Protein AF-A0A0Q4R8E4-F1 (afdb_monomer_lite)

Radius of gyration: 22.65 Å; chains: 1; bounding box: 50×61×65 Å

Secondary structure (DSSP, 8-state):
-----HHHHHHTT-HHHHHHHHT-S-SHHHHHHHHHHHTS--PPPPPP------------------S----TTGGGSSS-SS-PPPS---------SSS------HHHHGGGSPPPSSHHHHHHHHHHHHHHHTTTTTHHHHHHHHT--HHHHHHHHIIIII--EEE--TTPPPEEEPPPPPHHHHHHHHHHTTSPPPHHHHHHHHHHHHHHHHHHHHHHTT--SS-GGGEETTTTEEPP-TTT-HHHHHHHHSPPP-SPTT--HHHHHHHHTTS-TT--

Sequence (280 aa):
MAIVNLGILLKYGMYGAANKLANGRNIAALDEAWDVYKSKPKIPPKSKTKPINKEASKGGPGVNRPIDEFDDTAIYQGAGKSRPEPPHATGGKVEGTGKGKYLTDPAEMRPYIIPPRDGFDAFLERKYIEIRKIGLEDISIVAKNTGLTEQEISDMKKHLFLDTHQLSIDGVPYKELYFRADQDIAYAWQLAQKKELTVEERDWFRQLANHELKEKELMDKGMPLMDLSTWNPKTERFDPDPGKNAHDKANVTDPNPGEFPKYNANKDYWDHSDTDSNNY

pLDDT: mean 76.29, std 26.64, range [24.38, 98.81]

Foldseek 3Di:
DDDDDLVVCVVVVNVVVSVCVVVDDDPPVVVVVVVVVVPDDDDDDDDDDDDDDDDDDDDDDDDDDDPDDPPPPVVPPPPPDDDDDDDDDDDDDPPDPDPDPFDLDPVVQVVQADQFPFQLLLVLVVLLSVLSNCPLVLLVQLCQQLVNDSVLSNLLSCQQRGAWFQDDALLHGTDGHHDRGDPQVSVLSVVSSPHRDDPQSSVLVVLQSQLSVQLVVVVVVPAAQADSVQQDNVVSDRHQDLVRHSNSVSCVPRNRDDHRPPDDSVVSCVVTRNPGSVND

Structure (mmCIF, N/CA/C/O backbone):
data_AF-A0A0Q4R8E4-F1
#
_entry.id   AF-A0A0Q4R8E4-F1
#
loop_
_atom_site.group_PDB
_atom_site.id
_atom_site.type_symbol
_atom_site.label_atom_id
_atom_site.label_alt_id
_atom_site.label_comp_id
_atom_site.label_asym_id
_atom_site.label_entity_id
_atom_site.label_seq_id
_atom_site.pdbx_PDB_ins_code
_atom_site.Cartn_x
_atom_site.Cartn_y
_atom_site.Cartn_z
_atom_site.occupancy
_atom_site.B_iso_or_equiv
_atom_site.auth_seq_id
_atom_site.auth_comp_id
_atom_site.auth_asym_id
_atom_site.auth_atom_id
_atom_site.pdbx_PDB_model_num
ATOM 1 N N . MET A 1 1 ? 29.018 27.692 3.851 1.00 34.94 1 MET A N 1
ATOM 2 C CA . MET A 1 1 ? 28.294 26.602 3.168 1.00 34.94 1 MET A CA 1
ATOM 3 C C . MET A 1 1 ? 29.141 25.346 3.225 1.00 34.94 1 MET A C 1
ATOM 5 O O . MET A 1 1 ? 30.204 25.322 2.617 1.00 34.94 1 MET A O 1
ATOM 9 N N . ALA A 1 2 ? 28.719 24.346 3.998 1.00 40.75 2 ALA A N 1
ATOM 10 C CA . ALA A 1 2 ? 29.331 23.023 3.963 1.00 40.75 2 ALA A CA 1
ATOM 11 C C . ALA A 1 2 ? 28.619 22.199 2.881 1.00 40.75 2 ALA A C 1
ATOM 13 O O . ALA A 1 2 ? 27.409 22.017 2.943 1.00 40.75 2 ALA A O 1
ATOM 14 N N . ILE A 1 3 ? 29.353 21.731 1.871 1.00 43.53 3 ILE A N 1
ATOM 15 C CA . ILE A 1 3 ? 28.810 20.808 0.867 1.00 43.53 3 ILE A CA 1
ATOM 16 C C . ILE A 1 3 ? 28.871 19.408 1.485 1.00 43.53 3 ILE A C 1
ATOM 18 O O . ILE A 1 3 ? 29.949 18.823 1.596 1.00 43.53 3 ILE A O 1
ATOM 22 N N . VAL A 1 4 ? 27.733 18.890 1.948 1.00 52.72 4 VAL A N 1
ATOM 23 C CA . VAL A 1 4 ? 27.637 17.530 2.497 1.00 52.72 4 VAL A CA 1
ATOM 24 C C . VAL A 1 4 ? 27.433 16.549 1.342 1.00 52.72 4 VAL A C 1
ATOM 26 O O . VAL A 1 4 ? 26.469 16.649 0.588 1.00 52.72 4 VAL A O 1
ATOM 29 N N . ASN A 1 5 ? 28.370 15.613 1.183 1.00 51.22 5 ASN A N 1
ATOM 30 C CA . ASN A 1 5 ? 28.341 14.596 0.132 1.00 51.22 5 ASN A CA 1
ATOM 31 C C . ASN A 1 5 ? 27.424 13.428 0.541 1.00 51.22 5 ASN A C 1
ATOM 33 O O . ASN A 1 5 ? 27.554 12.901 1.648 1.00 51.22 5 ASN A O 1
ATOM 37 N N . LEU A 1 6 ? 26.547 12.993 -0.370 1.00 52.12 6 LEU A N 1
ATOM 38 C CA . LEU A 1 6 ? 25.630 11.857 -0.215 1.00 52.12 6 LEU A CA 1
ATOM 39 C C . LEU A 1 6 ? 26.336 10.598 0.324 1.00 52.12 6 LEU A C 1
ATOM 41 O O . LEU A 1 6 ? 25.816 9.922 1.209 1.00 52.12 6 LEU A O 1
ATOM 45 N N . GLY A 1 7 ? 27.568 10.335 -0.127 1.00 43.75 7 GLY A N 1
ATOM 46 C CA . GLY A 1 7 ? 28.356 9.185 0.327 1.00 43.75 7 GLY A CA 1
ATOM 47 C C . GLY A 1 7 ? 28.745 9.232 1.810 1.00 43.75 7 GLY A C 1
ATOM 48 O O . GLY A 1 7 ? 28.910 8.188 2.437 1.00 43.75 7 GLY A O 1
ATOM 49 N N . ILE A 1 8 ? 28.855 10.424 2.404 1.00 52.19 8 ILE A N 1
ATOM 50 C CA . ILE A 1 8 ? 29.134 10.578 3.839 1.00 52.19 8 ILE A CA 1
ATOM 51 C C . ILE A 1 8 ? 27.872 10.260 4.648 1.00 52.19 8 ILE A C 1
ATOM 53 O O . ILE A 1 8 ? 27.962 9.556 5.647 1.00 52.19 8 ILE A O 1
ATOM 57 N N . LEU A 1 9 ? 26.696 10.703 4.197 1.00 53.62 9 LEU A N 1
ATOM 58 C CA . LEU A 1 9 ? 25.425 10.439 4.883 1.00 53.62 9 LEU A CA 1
ATOM 59 C C . LEU A 1 9 ? 25.091 8.943 4.915 1.00 53.62 9 LEU A C 1
ATOM 61 O O . LEU A 1 9 ? 24.714 8.421 5.962 1.00 53.62 9 LEU A O 1
ATOM 65 N N . LEU A 1 10 ? 25.316 8.243 3.802 1.00 53.12 10 LEU A N 1
ATOM 66 C CA . LEU A 1 10 ? 25.122 6.793 3.713 1.00 53.12 10 LEU A CA 1
ATOM 67 C C . LEU A 1 10 ? 26.094 6.033 4.629 1.00 53.12 10 LEU A C 1
ATOM 69 O O . LEU A 1 10 ? 25.686 5.136 5.359 1.00 53.12 10 LEU A O 1
ATOM 73 N N . LYS A 1 11 ? 27.367 6.450 4.678 1.00 44.88 11 LYS A N 1
ATOM 74 C CA . LYS A 1 11 ? 28.393 5.820 5.528 1.00 44.88 11 LYS A CA 1
ATOM 75 C C . LYS A 1 11 ? 28.089 5.904 7.031 1.00 44.88 11 LYS A C 1
ATOM 77 O O . LYS A 1 11 ? 28.5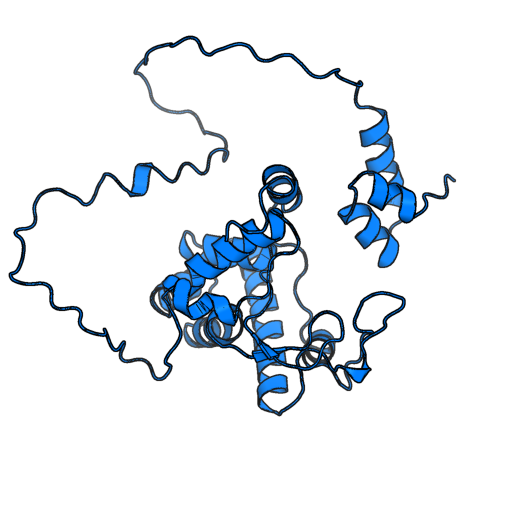90 5.081 7.792 1.00 44.88 11 LYS A O 1
ATOM 82 N N . TYR A 1 12 ? 27.297 6.886 7.457 1.00 49.03 12 TYR A N 1
ATOM 83 C CA . TYR A 1 12 ? 26.912 7.085 8.857 1.00 49.03 12 TYR A CA 1
ATOM 84 C C . TYR A 1 12 ? 25.442 6.728 9.139 1.00 49.03 12 TYR A C 1
ATOM 86 O O . TYR A 1 12 ? 24.906 7.138 10.165 1.00 49.03 12 TYR A O 1
ATOM 94 N N . GLY A 1 13 ? 24.789 5.967 8.249 1.00 45.59 13 GLY A N 1
ATOM 95 C CA . GLY A 1 13 ? 23.434 5.446 8.468 1.00 45.59 13 GLY A CA 1
ATOM 96 C C . GLY A 1 13 ? 22.322 6.496 8.385 1.00 45.59 13 GLY A C 1
ATOM 97 O O . GLY A 1 13 ? 21.212 6.264 8.854 1.00 45.59 13 GLY A O 1
ATOM 98 N N . MET A 1 14 ? 22.591 7.665 7.796 1.00 51.34 14 MET A N 1
ATOM 99 C CA . MET A 1 14 ? 21.635 8.771 7.676 1.00 51.34 14 MET A CA 1
ATOM 100 C C . MET A 1 14 ? 20.840 8.694 6.362 1.00 51.34 14 MET A C 1
ATOM 102 O O . MET A 1 14 ? 20.811 9.645 5.576 1.00 51.34 14 MET A O 1
ATOM 106 N N . TYR A 1 15 ? 20.182 7.557 6.119 1.00 61.06 15 TYR A N 1
ATOM 107 C CA . TYR A 1 15 ? 19.469 7.270 4.866 1.00 61.06 15 TYR A CA 1
ATOM 108 C C . TYR A 1 15 ? 18.292 8.220 4.606 1.00 61.06 15 TYR A C 1
ATOM 110 O O . TYR A 1 15 ? 18.102 8.655 3.473 1.00 61.06 15 TYR A O 1
ATOM 118 N N . GLY A 1 16 ? 17.573 8.653 5.648 1.00 51.09 16 GLY A N 1
ATOM 119 C CA . GLY A 1 16 ? 16.509 9.658 5.518 1.00 51.09 16 GLY A CA 1
ATOM 120 C C . GLY A 1 16 ? 17.020 11.029 5.049 1.00 51.09 16 GLY A C 1
ATOM 121 O O . GLY A 1 16 ? 16.384 11.685 4.225 1.00 51.09 16 GLY A O 1
ATOM 122 N N . ALA A 1 17 ? 18.209 11.446 5.502 1.00 50.84 17 ALA A N 1
ATOM 123 C CA . ALA A 1 17 ? 18.853 12.673 5.028 1.00 50.84 17 ALA A CA 1
ATOM 124 C C . ALA A 1 17 ? 19.389 12.509 3.598 1.00 50.84 17 ALA A C 1
ATOM 126 O O . ALA A 1 17 ? 19.262 13.425 2.789 1.00 50.84 17 ALA A O 1
ATOM 127 N N . ALA A 1 18 ? 19.924 11.330 3.261 1.00 56.97 18 ALA A N 1
ATOM 128 C CA . ALA A 1 18 ? 20.343 11.004 1.901 1.00 56.97 18 ALA A CA 1
ATOM 129 C C . ALA A 1 18 ? 19.155 11.010 0.918 1.00 56.97 18 ALA A C 1
ATOM 131 O O . ALA A 1 18 ? 19.270 11.568 -0.171 1.00 56.97 18 ALA A O 1
ATOM 132 N N . ASN A 1 19 ? 17.993 10.487 1.322 1.00 47.66 19 ASN A N 1
ATOM 133 C CA . ASN A 1 19 ? 16.779 10.483 0.504 1.00 47.66 19 ASN A CA 1
ATOM 134 C C . ASN A 1 19 ? 16.227 11.907 0.286 1.00 47.66 19 ASN A C 1
ATOM 136 O O . ASN A 1 19 ? 15.880 12.280 -0.832 1.00 47.66 19 ASN A O 1
ATOM 140 N N . LYS A 1 20 ? 16.243 12.754 1.327 1.00 58.62 20 LYS A N 1
ATOM 141 C CA . LYS A 1 20 ? 15.857 14.178 1.229 1.00 58.62 20 LYS A CA 1
ATOM 142 C C . LYS A 1 20 ? 16.811 15.002 0.355 1.00 58.62 20 LYS A C 1
ATOM 144 O O . LYS A 1 20 ? 16.370 15.938 -0.308 1.00 58.62 20 LYS A O 1
ATOM 149 N N . LEU A 1 21 ? 18.099 14.654 0.332 1.00 57.22 21 LEU A N 1
ATOM 150 C CA . LEU A 1 21 ? 19.120 15.317 -0.488 1.00 57.22 21 LEU A CA 1
ATOM 151 C C . LEU A 1 21 ? 19.052 14.867 -1.958 1.00 57.22 21 LEU A C 1
ATOM 153 O O . LEU A 1 21 ? 19.247 15.685 -2.853 1.00 57.22 21 LEU A O 1
ATOM 157 N N . ALA A 1 22 ? 18.703 13.601 -2.208 1.00 55.50 22 ALA A N 1
ATOM 158 C CA . ALA A 1 22 ? 18.484 13.060 -3.550 1.00 55.50 22 ALA A CA 1
ATOM 159 C C . ALA A 1 22 ? 17.224 13.626 -4.239 1.00 55.50 22 ALA A C 1
ATOM 161 O O . ALA A 1 22 ? 17.218 13.780 -5.457 1.00 55.50 22 ALA A O 1
ATOM 162 N N . ASN A 1 23 ? 16.192 13.995 -3.470 1.00 52.66 23 ASN A N 1
ATOM 163 C CA . ASN A 1 23 ? 14.891 14.457 -3.985 1.00 52.66 23 ASN A CA 1
ATOM 164 C C . ASN A 1 23 ? 14.682 15.990 -3.836 1.00 52.66 23 ASN A C 1
ATOM 166 O O . ASN A 1 23 ? 13.555 16.473 -3.763 1.00 52.66 23 ASN A O 1
ATOM 170 N N . GLY A 1 24 ? 15.771 16.755 -3.702 1.00 46.81 24 GLY A N 1
ATOM 171 C CA . GLY A 1 24 ? 15.829 18.036 -2.987 1.00 46.81 24 GLY A CA 1
ATOM 172 C C . GLY A 1 24 ? 14.825 19.150 -3.331 1.00 46.81 24 GLY A C 1
ATOM 173 O O . GLY A 1 24 ? 14.677 19.555 -4.482 1.00 46.81 24 GLY A O 1
ATOM 174 N N . ARG A 1 25 ? 14.282 19.773 -2.266 1.00 45.38 25 ARG A N 1
ATOM 175 C CA . ARG A 1 25 ? 13.875 21.200 -2.217 1.00 45.38 25 ARG A CA 1
ATOM 176 C C . ARG A 1 25 ? 14.137 21.933 -0.887 1.00 45.38 25 ARG A C 1
ATOM 178 O O . ARG A 1 25 ? 13.754 23.089 -0.776 1.00 45.38 25 ARG A O 1
ATOM 185 N N . ASN A 1 26 ? 14.815 21.349 0.108 1.00 49.78 26 ASN A N 1
ATOM 186 C CA . ASN A 1 26 ? 15.117 22.077 1.353 1.00 49.78 26 ASN A CA 1
ATOM 187 C C . ASN A 1 26 ? 16.504 21.750 1.916 1.00 49.78 26 ASN A C 1
ATOM 189 O O . ASN A 1 26 ? 16.677 20.814 2.691 1.00 49.78 26 ASN A O 1
ATOM 193 N N . ILE A 1 27 ? 17.493 22.570 1.547 1.00 49.97 27 ILE A N 1
ATOM 194 C CA . ILE A 1 27 ? 18.868 22.490 2.070 1.00 49.97 27 ILE A CA 1
ATOM 195 C C . ILE A 1 27 ? 18.928 22.943 3.545 1.00 49.97 27 ILE A C 1
ATOM 197 O O . ILE A 1 27 ? 19.784 22.486 4.291 1.00 49.97 27 ILE A O 1
ATOM 201 N N . ALA A 1 28 ? 17.977 23.766 4.006 1.00 53.00 28 ALA A N 1
ATOM 202 C CA . ALA A 1 28 ? 17.953 24.296 5.374 1.00 53.00 28 ALA A CA 1
ATOM 203 C C . ALA A 1 28 ? 17.745 23.220 6.463 1.00 53.00 28 ALA A C 1
ATOM 205 O O . ALA A 1 28 ? 18.294 23.340 7.553 1.00 53.00 28 ALA A O 1
ATOM 206 N N . ALA A 1 29 ? 17.028 22.131 6.159 1.00 49.94 29 ALA A N 1
ATOM 207 C CA . ALA A 1 29 ? 16.804 21.032 7.106 1.00 49.94 29 ALA A CA 1
ATOM 208 C C . ALA A 1 29 ? 18.056 20.152 7.333 1.00 49.94 29 ALA A C 1
ATOM 210 O O . ALA A 1 29 ? 18.087 19.343 8.261 1.00 49.94 29 ALA A O 1
ATOM 211 N N . LEU A 1 30 ? 19.088 20.287 6.486 1.00 49.56 30 LEU A N 1
ATOM 212 C CA . LEU A 1 30 ? 20.350 19.548 6.617 1.00 49.56 30 LEU A CA 1
ATOM 213 C C . LEU A 1 30 ? 21.269 20.155 7.681 1.00 49.56 30 LEU A C 1
ATOM 215 O O . LEU A 1 30 ? 21.956 19.402 8.371 1.00 49.56 30 LEU A O 1
ATOM 219 N N . ASP A 1 31 ? 21.262 21.482 7.835 1.00 53.78 31 ASP A N 1
ATOM 220 C CA . ASP A 1 31 ? 22.094 22.165 8.832 1.00 53.78 31 ASP A CA 1
ATOM 221 C C . ASP A 1 31 ? 21.599 21.857 10.257 1.00 53.78 31 ASP A C 1
ATOM 223 O O . ASP A 1 31 ? 22.403 21.491 11.114 1.00 53.78 31 ASP A O 1
ATOM 227 N N . GLU A 1 32 ? 20.280 21.845 10.492 1.00 55.41 32 GLU A N 1
ATOM 228 C CA . GLU A 1 32 ? 19.705 21.463 11.794 1.00 55.41 32 GLU A CA 1
ATOM 229 C C . GLU A 1 32 ? 20.022 20.008 12.176 1.00 55.41 32 GLU A C 1
ATOM 231 O O . GLU A 1 32 ? 20.451 19.735 13.299 1.00 55.41 32 GLU A O 1
ATOM 236 N N . ALA A 1 33 ? 19.877 19.056 11.247 1.00 52.62 33 ALA A N 1
ATOM 237 C CA . ALA A 1 33 ? 20.173 17.647 11.516 1.00 52.62 33 ALA A CA 1
ATOM 238 C C . ALA A 1 33 ? 21.667 17.405 11.808 1.00 52.62 33 ALA A C 1
ATOM 240 O O . ALA A 1 33 ? 22.024 16.557 12.633 1.00 52.62 33 ALA A O 1
ATOM 241 N N . TRP A 1 34 ? 22.551 18.161 11.152 1.00 52.59 34 TRP A N 1
ATOM 242 C CA . TRP A 1 34 ? 23.996 18.061 11.337 1.00 52.59 34 TRP A CA 1
ATOM 243 C C . TRP A 1 34 ? 24.479 18.725 12.632 1.00 52.59 34 TRP A C 1
ATOM 245 O O . TRP A 1 34 ? 25.347 18.176 13.320 1.00 52.59 34 TRP A O 1
ATOM 255 N N . ASP A 1 35 ? 23.890 19.855 13.020 1.00 61.34 35 ASP A N 1
ATOM 256 C CA . ASP A 1 35 ? 24.196 20.526 14.287 1.00 61.34 35 ASP A CA 1
ATOM 257 C C . ASP A 1 35 ? 23.666 19.737 15.497 1.00 61.34 35 ASP A C 1
ATOM 259 O O . ASP A 1 35 ? 24.347 19.628 16.525 1.00 61.34 35 ASP A O 1
ATOM 263 N N . VAL A 1 36 ? 22.521 19.060 15.354 1.00 62.53 36 VAL A N 1
ATOM 264 C CA . VAL A 1 36 ? 22.020 18.091 16.348 1.00 62.53 36 VAL A CA 1
ATOM 265 C C . VAL A 1 36 ? 22.960 16.887 16.482 1.00 62.53 36 VAL A C 1
ATOM 267 O O . VAL A 1 36 ? 23.166 16.379 17.584 1.00 62.53 36 VAL A O 1
ATOM 270 N N . TYR A 1 37 ? 23.582 16.429 15.393 1.00 57.44 37 TYR A N 1
ATOM 271 C CA . TYR A 1 37 ? 24.550 15.330 15.446 1.00 57.44 37 TYR A CA 1
ATOM 272 C C . TYR A 1 37 ? 25.862 15.742 16.134 1.00 57.44 37 TYR A C 1
ATOM 274 O O . TYR A 1 37 ? 26.363 15.022 17.000 1.00 57.44 37 TYR A O 1
ATOM 282 N N . LYS A 1 38 ? 26.406 16.920 15.804 1.00 57.69 38 LYS A N 1
ATOM 283 C CA . LYS A 1 38 ? 27.647 17.439 16.409 1.00 57.69 38 LYS A CA 1
ATOM 284 C C . LYS A 1 38 ? 27.515 17.791 17.889 1.00 57.69 38 LYS A C 1
ATOM 286 O O . LYS A 1 38 ? 28.515 17.744 18.603 1.00 57.69 38 LYS A O 1
ATOM 291 N N . SER A 1 39 ? 26.319 18.159 18.342 1.00 58.41 39 SER A N 1
ATOM 292 C CA . SER A 1 39 ? 26.070 18.542 19.737 1.00 58.41 39 SER A CA 1
ATOM 293 C C . SER A 1 39 ? 25.910 17.353 20.689 1.00 58.41 39 SER A C 1
ATOM 295 O O . SER A 1 39 ? 25.892 17.552 21.905 1.00 58.41 39 SER A O 1
ATOM 297 N N . LYS A 1 40 ? 25.861 16.108 20.188 1.00 52.50 40 LYS A N 1
ATOM 298 C CA . LYS A 1 40 ? 25.833 14.925 21.057 1.00 52.50 40 LYS A CA 1
ATOM 299 C C . LYS A 1 40 ? 27.222 14.655 21.656 1.00 52.50 40 LYS A C 1
ATOM 301 O O . LYS A 1 40 ? 28.177 14.423 20.909 1.00 52.50 40 LYS A O 1
ATOM 306 N N . PRO A 1 41 ? 27.371 14.617 22.995 1.00 42.16 41 PRO A N 1
ATOM 307 C CA . PRO A 1 41 ? 28.609 14.160 23.608 1.00 42.16 41 PRO A CA 1
ATOM 308 C C . PRO A 1 41 ? 28.842 12.685 23.255 1.00 42.16 41 PRO A C 1
ATOM 310 O O . PRO A 1 41 ? 27.943 11.853 23.372 1.00 42.16 41 PRO A O 1
A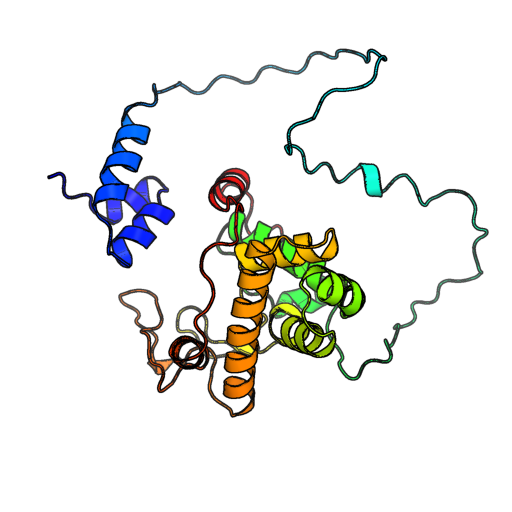TOM 313 N N . LYS A 1 42 ? 30.063 12.353 22.820 1.00 41.53 42 LYS A N 1
ATOM 314 C CA . LYS A 1 42 ? 30.479 10.971 22.546 1.00 41.53 42 LYS A CA 1
ATOM 315 C C . LYS A 1 42 ? 30.486 10.179 23.855 1.00 41.53 42 LYS A C 1
ATOM 317 O O . LYS A 1 42 ? 31.425 10.296 24.639 1.00 41.53 42 LYS A O 1
ATOM 322 N N . ILE A 1 43 ? 29.449 9.381 24.097 1.00 37.88 43 ILE A N 1
ATOM 323 C CA . ILE A 1 43 ? 29.405 8.448 25.227 1.00 37.88 43 ILE A CA 1
ATOM 324 C C . ILE A 1 43 ? 30.138 7.162 24.803 1.00 37.88 43 ILE A C 1
ATOM 326 O O . ILE A 1 43 ? 29.743 6.551 23.810 1.00 37.88 43 ILE A O 1
ATOM 330 N N . PRO A 1 44 ? 31.204 6.735 25.505 1.00 34.66 44 PRO A N 1
ATOM 331 C CA . PRO A 1 44 ? 31.848 5.453 25.237 1.00 34.66 44 PRO A CA 1
ATOM 332 C C . PRO A 1 44 ? 30.957 4.282 25.700 1.00 34.66 44 PRO A C 1
ATOM 334 O O . PRO A 1 44 ? 30.169 4.441 26.638 1.00 34.66 44 PRO A O 1
ATOM 337 N N . PRO A 1 45 ? 31.070 3.096 25.075 1.00 32.25 45 PRO A N 1
ATOM 338 C CA . PRO A 1 45 ? 30.162 1.979 25.323 1.00 32.25 45 PRO A CA 1
ATOM 339 C C . PRO A 1 45 ? 30.299 1.459 26.762 1.00 32.25 45 PRO A C 1
ATOM 341 O O . PRO A 1 45 ? 31.387 1.082 27.200 1.00 32.25 45 PRO A O 1
ATOM 344 N N . LYS A 1 46 ? 29.187 1.433 27.511 1.00 34.28 46 LYS A N 1
ATOM 345 C CA . LYS A 1 46 ? 29.131 0.877 28.872 1.00 34.28 46 LYS A CA 1
ATOM 346 C C . LYS A 1 46 ? 29.068 -0.652 28.840 1.00 34.28 46 LYS A C 1
ATOM 348 O O . LYS A 1 46 ? 28.269 -1.251 28.126 1.00 34.28 46 LYS A O 1
ATOM 353 N N . SER A 1 47 ? 29.913 -1.253 29.672 1.00 30.44 47 SER A N 1
ATOM 354 C CA . SER A 1 47 ? 30.043 -2.683 29.940 1.00 30.44 47 SER A CA 1
ATOM 355 C C . SER A 1 47 ? 28.796 -3.297 30.584 1.00 30.44 47 SER A C 1
ATOM 357 O O . SER A 1 47 ? 28.144 -2.673 31.418 1.00 30.44 47 SER A O 1
ATOM 359 N N . LYS A 1 48 ? 28.536 -4.564 30.245 1.00 40.12 48 LYS A N 1
ATOM 360 C CA . LYS A 1 48 ? 27.462 -5.420 30.770 1.00 40.12 48 LYS A CA 1
ATOM 361 C C . LYS A 1 48 ? 27.568 -5.631 32.291 1.00 40.12 48 LYS A C 1
ATOM 363 O O . LYS A 1 48 ? 28.586 -6.136 32.760 1.00 40.12 48 LYS A O 1
ATOM 368 N N . THR A 1 49 ? 26.477 -5.399 33.024 1.00 30.53 49 THR A N 1
ATOM 369 C CA . THR A 1 49 ? 26.281 -5.927 34.388 1.00 30.53 49 THR A CA 1
ATOM 370 C C . THR A 1 49 ? 24.834 -6.401 34.594 1.00 30.53 49 THR A C 1
ATOM 372 O O . THR A 1 49 ? 23.898 -5.799 34.079 1.00 30.53 49 THR A O 1
ATOM 375 N N . LYS A 1 50 ? 24.694 -7.533 35.299 1.00 32.09 50 LYS A N 1
ATOM 376 C CA . LYS A 1 50 ? 23.494 -8.377 35.512 1.00 32.09 50 LYS A CA 1
ATOM 377 C C . LYS A 1 50 ? 22.333 -7.698 36.279 1.00 32.09 50 LYS A C 1
ATOM 379 O O . LYS A 1 50 ? 22.592 -6.761 37.032 1.00 32.09 50 LYS A O 1
ATOM 384 N N . PRO A 1 51 ? 21.087 -8.215 36.168 1.00 32.25 51 PRO A N 1
ATOM 385 C CA . PRO A 1 51 ? 19.904 -7.623 36.796 1.00 32.25 51 PRO A CA 1
ATOM 386 C C . PRO A 1 51 ? 19.755 -7.991 38.282 1.00 32.25 51 PRO A C 1
ATOM 388 O O . PRO A 1 51 ? 20.077 -9.105 38.698 1.00 32.25 51 PRO A O 1
ATOM 391 N N . ILE A 1 52 ? 19.216 -7.051 39.064 1.00 27.89 52 ILE A N 1
ATOM 392 C CA . ILE A 1 52 ? 18.762 -7.236 40.449 1.00 27.89 52 ILE A CA 1
ATOM 393 C C . ILE A 1 52 ? 17.232 -7.126 40.463 1.00 27.89 52 ILE A C 1
ATOM 395 O O . ILE A 1 52 ? 16.677 -6.133 39.997 1.00 27.89 52 ILE A O 1
ATOM 399 N N . ASN A 1 53 ? 16.575 -8.149 41.016 1.00 33.69 53 ASN A N 1
ATOM 400 C CA . ASN A 1 53 ? 15.138 -8.214 41.296 1.00 33.69 53 ASN A CA 1
ATOM 401 C C . ASN A 1 53 ? 14.663 -7.051 42.180 1.00 33.69 53 ASN A C 1
ATOM 403 O O . ASN A 1 53 ? 15.273 -6.791 43.219 1.00 33.69 53 ASN A O 1
ATOM 407 N N . LYS A 1 54 ? 13.506 -6.460 41.856 1.00 31.58 54 LYS A N 1
ATOM 408 C CA . LYS A 1 54 ? 12.647 -5.798 42.847 1.00 31.58 54 LYS A CA 1
ATOM 409 C C . LYS A 1 54 ? 11.167 -6.050 42.569 1.00 31.58 54 LYS A C 1
ATOM 411 O O . LYS A 1 54 ? 10.697 -5.973 41.442 1.00 31.58 54 LYS A O 1
ATOM 416 N N . GLU A 1 55 ? 10.499 -6.382 43.661 1.00 29.20 55 GLU A N 1
ATOM 417 C CA . GLU A 1 55 ? 9.126 -6.843 43.818 1.00 29.20 55 GLU A CA 1
ATOM 418 C C . GLU A 1 55 ? 8.099 -5.695 43.767 1.00 29.20 55 GLU A C 1
ATOM 420 O O . GLU A 1 55 ? 8.443 -4.518 43.898 1.00 29.20 55 GLU A O 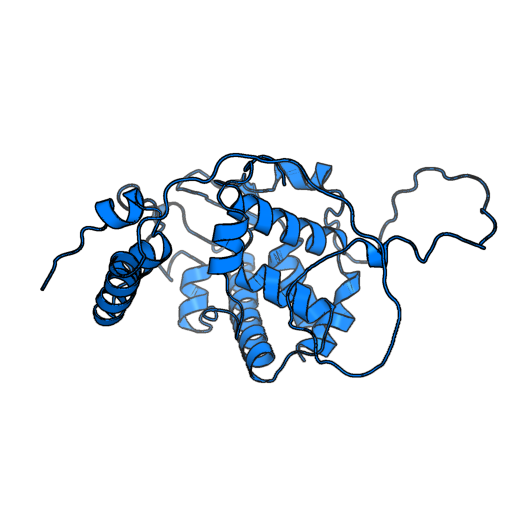1
ATOM 425 N N . ALA A 1 56 ? 6.831 -6.066 43.579 1.00 32.03 56 ALA A N 1
ATOM 426 C CA . ALA A 1 56 ? 5.696 -5.194 43.289 1.00 32.03 56 ALA A CA 1
ATOM 427 C C . ALA A 1 56 ? 5.187 -4.365 44.486 1.00 32.03 56 ALA A C 1
ATOM 429 O O . ALA A 1 56 ? 5.155 -4.825 45.625 1.00 32.03 56 ALA A O 1
ATOM 430 N N . SER A 1 57 ? 4.658 -3.173 44.190 1.00 29.38 57 SER A N 1
ATOM 431 C CA . SER A 1 57 ? 3.863 -2.347 45.107 1.00 29.38 57 SER A CA 1
ATOM 432 C C . SER A 1 57 ? 2.533 -1.965 44.446 1.00 29.38 57 SER A C 1
ATOM 434 O O . SER A 1 57 ? 2.504 -1.523 43.298 1.00 29.38 57 SER A O 1
ATOM 436 N N . LYS A 1 58 ? 1.430 -2.174 45.175 1.00 33.97 58 LYS A N 1
ATOM 437 C CA . LYS A 1 58 ? 0.048 -1.818 44.813 1.00 33.97 58 LYS A CA 1
ATOM 438 C C . LYS A 1 58 ? -0.289 -0.405 45.311 1.00 33.97 58 LYS A C 1
ATOM 440 O O . LYS A 1 58 ? -0.029 -0.114 46.474 1.00 33.97 58 LYS A O 1
ATOM 445 N N . GLY A 1 59 ? -1.027 0.376 44.512 1.00 24.38 59 GLY A N 1
ATOM 446 C CA . GLY A 1 59 ? -1.957 1.393 45.032 1.00 24.38 59 GLY A CA 1
ATOM 447 C C . GLY A 1 59 ? -2.176 2.652 44.177 1.00 24.38 59 GLY A C 1
ATOM 448 O O . GLY A 1 59 ? -1.238 3.402 43.948 1.00 24.38 59 GLY A O 1
ATOM 449 N N . GLY A 1 60 ? -3.445 2.934 43.841 1.00 25.41 60 GLY A N 1
ATOM 450 C CA . GLY A 1 60 ? -3.994 4.304 43.758 1.00 25.41 60 GLY A CA 1
ATOM 451 C C . GLY A 1 60 ? -4.203 4.923 42.361 1.00 25.41 60 GLY A C 1
ATOM 452 O O . GLY A 1 60 ? -3.306 4.821 41.534 1.00 25.41 60 GLY A O 1
ATOM 453 N N . PRO A 1 61 ? -5.362 5.567 42.079 1.00 34.34 61 PRO A N 1
ATOM 454 C CA . PRO A 1 61 ? -5.807 5.896 40.723 1.00 34.34 61 PRO A CA 1
ATOM 455 C C . PRO A 1 61 ? -5.364 7.290 40.248 1.00 34.34 61 PRO A C 1
ATOM 457 O O . PRO A 1 61 ? -5.357 8.246 41.018 1.00 34.34 61 PRO A O 1
ATOM 460 N N . GLY A 1 62 ? -5.110 7.408 38.942 1.00 38.56 62 GLY A N 1
ATOM 461 C CA . GLY A 1 62 ? -5.032 8.692 38.239 1.00 38.56 62 GLY A CA 1
ATOM 462 C C . GLY A 1 62 ? -3.618 9.166 37.919 1.00 38.56 62 GLY A C 1
ATOM 463 O O . GLY A 1 62 ? -3.135 10.110 38.531 1.00 38.56 62 GLY A O 1
ATOM 464 N N . VAL A 1 63 ? -2.986 8.566 36.905 1.00 30.45 63 VAL A N 1
ATOM 465 C CA . VAL A 1 63 ? -1.863 9.183 36.178 1.00 30.45 63 VAL A CA 1
ATOM 466 C C . VAL A 1 63 ? -1.959 8.781 34.703 1.00 30.45 63 VAL A C 1
ATOM 468 O O . VAL A 1 63 ? -1.956 7.591 34.387 1.00 30.45 63 VAL A O 1
ATOM 471 N N . ASN A 1 64 ? -2.051 9.771 33.808 1.00 35.75 64 ASN A N 1
ATOM 472 C CA . ASN A 1 64 ? -1.894 9.593 32.361 1.00 35.75 64 ASN A CA 1
ATOM 473 C C . ASN A 1 64 ? -0.529 8.954 32.081 1.00 35.75 64 ASN A C 1
ATOM 475 O O . ASN A 1 64 ? 0.508 9.556 32.365 1.00 35.75 64 ASN A O 1
ATOM 479 N N . ARG A 1 65 ? -0.535 7.735 31.539 1.00 34.22 65 ARG A N 1
ATOM 480 C CA . ARG A 1 65 ? 0.682 7.036 31.120 1.00 34.22 65 ARG A CA 1
ATOM 481 C C . ARG A 1 65 ? 1.078 7.458 29.695 1.00 34.22 65 ARG A C 1
ATOM 483 O O . ARG A 1 65 ? 0.183 7.630 28.867 1.00 34.22 65 ARG A O 1
ATOM 490 N N . PRO A 1 66 ? 2.378 7.628 29.397 1.00 32.03 66 PRO A N 1
ATOM 491 C CA . PRO A 1 66 ? 2.869 7.827 28.033 1.00 32.03 66 PRO A CA 1
ATOM 492 C C . PRO A 1 66 ? 2.564 6.615 27.139 1.00 32.03 66 PRO A C 1
ATOM 494 O O . PRO A 1 66 ? 2.537 5.488 27.627 1.00 32.03 66 PRO A O 1
ATOM 497 N N . ILE A 1 67 ? 2.362 6.863 25.838 1.00 40.28 67 ILE A N 1
ATOM 498 C CA . ILE A 1 67 ? 2.221 5.861 24.761 1.00 40.28 67 ILE A CA 1
ATOM 499 C C . ILE A 1 67 ? 3.600 5.259 24.452 1.00 40.28 67 ILE A C 1
ATOM 501 O O . ILE A 1 67 ? 4.167 5.461 23.385 1.00 40.28 67 ILE A O 1
ATOM 505 N N . ASP A 1 68 ? 4.187 4.571 25.416 1.00 40.81 68 ASP A N 1
ATOM 506 C CA . ASP A 1 68 ? 5.374 3.761 25.181 1.00 40.81 68 ASP A CA 1
ATOM 507 C C . ASP A 1 68 ? 5.124 2.402 25.819 1.00 40.81 68 ASP A C 1
ATOM 509 O O . ASP A 1 68 ? 4.586 2.356 26.925 1.00 40.81 68 ASP A O 1
ATOM 513 N N . GLU A 1 69 ? 5.494 1.344 25.093 1.00 37.22 69 GLU A N 1
ATOM 514 C CA . GLU A 1 69 ? 5.301 -0.084 25.401 1.00 37.22 69 GLU A CA 1
ATOM 515 C C . GLU A 1 69 ? 4.116 -0.760 24.666 1.00 37.22 69 GLU A C 1
ATOM 517 O O . GLU A 1 69 ? 3.016 -0.959 25.185 1.00 37.22 69 GLU A O 1
ATOM 522 N N . PHE A 1 70 ? 4.381 -1.163 23.415 1.00 41.62 70 PHE A N 1
ATOM 523 C CA . PHE A 1 70 ? 3.709 -2.297 22.768 1.00 41.62 70 PHE A CA 1
ATOM 524 C C . PHE A 1 70 ? 4.125 -3.589 23.494 1.00 41.62 70 PHE A C 1
ATOM 526 O O . PHE A 1 70 ? 5.052 -4.279 23.072 1.00 41.62 70 PHE A O 1
ATOM 533 N N . ASP A 1 71 ? 3.467 -3.890 24.612 1.00 42.28 71 ASP A N 1
ATOM 534 C CA . ASP A 1 71 ? 3.525 -5.202 25.259 1.00 42.28 71 ASP A CA 1
ATOM 535 C C . ASP A 1 71 ? 2.264 -6.005 24.904 1.00 42.28 71 ASP A C 1
ATOM 537 O O . ASP A 1 71 ? 1.195 -5.850 25.500 1.00 42.28 71 ASP A O 1
ATOM 541 N N . ASP A 1 72 ? 2.393 -6.875 23.902 1.00 49.44 72 ASP A N 1
ATOM 542 C CA . ASP A 1 72 ? 1.311 -7.723 23.392 1.00 49.44 72 ASP A CA 1
ATOM 543 C C . ASP A 1 72 ? 1.066 -8.987 24.255 1.00 49.44 72 ASP A C 1
ATOM 545 O O . ASP A 1 72 ? 0.308 -9.880 23.864 1.00 49.44 72 ASP A O 1
ATOM 549 N N . THR A 1 73 ? 1.646 -9.097 25.459 1.00 45.69 73 THR A N 1
ATOM 550 C CA . THR A 1 73 ? 1.436 -10.281 26.319 1.00 45.69 73 THR A CA 1
ATOM 551 C C . THR A 1 73 ? 0.049 -10.340 26.972 1.00 45.69 73 THR A C 1
ATOM 553 O O . THR A 1 73 ? -0.456 -11.432 27.252 1.00 45.69 73 THR A O 1
ATOM 556 N N . ALA A 1 74 ? -0.624 -9.202 27.170 1.00 40.44 74 ALA A N 1
ATOM 557 C CA . ALA A 1 74 ? -1.900 -9.151 27.892 1.00 40.44 74 ALA A CA 1
ATOM 558 C C . ALA A 1 74 ? -3.113 -9.660 27.086 1.00 40.44 74 ALA A C 1
ATOM 560 O O . ALA A 1 74 ? -4.111 -10.071 27.681 1.00 40.44 74 ALA A O 1
ATOM 561 N N . ILE A 1 75 ? -3.036 -9.697 25.750 1.00 45.56 75 ILE A N 1
ATOM 562 C CA . ILE A 1 75 ? -4.144 -10.178 24.903 1.00 45.56 75 ILE A CA 1
ATOM 563 C C . ILE A 1 75 ? -4.223 -11.722 24.902 1.00 45.56 75 ILE A C 1
ATOM 565 O O . ILE A 1 75 ? -5.289 -12.288 24.660 1.00 45.56 75 ILE A O 1
ATOM 569 N N . TYR A 1 76 ? -3.150 -12.426 25.290 1.00 42.94 76 TYR A N 1
ATOM 570 C CA . TYR A 1 76 ? -3.057 -13.889 25.171 1.00 42.94 76 TYR A CA 1
ATOM 571 C C . TYR A 1 76 ? -3.366 -14.716 26.434 1.00 42.94 76 TYR A C 1
ATOM 573 O O . TYR A 1 76 ? -3.388 -15.942 26.345 1.00 42.94 76 TYR A O 1
ATOM 581 N N . GLN A 1 77 ? -3.668 -14.123 27.599 1.00 39.31 77 GLN A N 1
ATOM 582 C CA . GLN A 1 77 ? -3.968 -14.913 28.818 1.00 39.31 77 GLN A CA 1
ATOM 583 C C . GLN A 1 77 ? -5.443 -14.927 29.268 1.00 39.31 77 GLN A C 1
ATOM 585 O O . GLN A 1 77 ? -5.768 -15.533 30.289 1.00 39.31 77 GLN A O 1
ATOM 590 N N . GLY A 1 78 ? -6.362 -14.327 28.503 1.00 35.56 78 GLY A N 1
ATOM 591 C CA . GLY A 1 78 ? -7.769 -14.173 28.909 1.00 35.56 78 GLY A CA 1
ATOM 592 C C . GLY A 1 78 ? -8.789 -15.171 28.341 1.00 35.56 78 GLY A C 1
ATOM 593 O O . GLY A 1 78 ? -9.888 -15.263 28.879 1.00 35.56 78 GLY A O 1
ATOM 594 N N . ALA A 1 79 ? -8.472 -15.933 27.290 1.00 35.72 79 ALA A N 1
ATOM 595 C CA . ALA A 1 79 ? -9.479 -16.703 26.536 1.00 35.72 79 ALA A CA 1
ATOM 596 C C . ALA A 1 79 ? -9.355 -18.235 26.675 1.00 35.72 79 ALA A C 1
ATOM 598 O O . ALA A 1 79 ? -9.687 -18.976 25.755 1.00 35.72 79 ALA A O 1
ATOM 599 N N . GLY A 1 80 ? -8.861 -18.723 27.819 1.00 34.47 80 GLY A N 1
ATOM 600 C CA . GLY A 1 80 ? -8.465 -20.128 27.984 1.00 34.47 80 GLY A CA 1
ATOM 601 C C . GLY A 1 80 ? -9.105 -20.904 29.134 1.00 34.47 80 GLY A C 1
ATOM 602 O O . GLY A 1 80 ? -8.553 -21.934 29.513 1.00 34.47 80 GLY A O 1
ATOM 603 N N . LYS A 1 81 ? -10.209 -20.453 29.748 1.00 41.12 81 LYS A N 1
ATOM 604 C CA . LYS A 1 81 ? -10.887 -21.251 30.789 1.00 41.12 81 LYS A CA 1
ATOM 605 C C . LYS A 1 81 ? -12.404 -21.206 30.632 1.00 41.12 81 LYS A C 1
ATOM 607 O O . LYS A 1 81 ? -12.996 -20.137 30.552 1.00 41.12 81 LYS A O 1
ATOM 612 N N . SER A 1 82 ? -13.001 -22.399 30.633 1.00 36.03 82 SER A N 1
ATOM 613 C CA . SER A 1 82 ? -14.433 -22.735 30.547 1.00 36.03 82 SER A CA 1
ATOM 614 C C . SER A 1 82 ? -15.120 -22.641 29.175 1.00 36.03 82 SER A C 1
ATOM 616 O O . SER A 1 82 ? -16.059 -21.879 28.976 1.00 36.03 82 SER A O 1
ATOM 618 N N . ARG A 1 83 ? -14.753 -23.550 28.261 1.00 36.06 83 ARG A N 1
ATOM 619 C CA . ARG A 1 83 ? -15.700 -24.108 27.280 1.00 36.06 83 ARG A CA 1
ATOM 620 C C . ARG A 1 83 ? -15.412 -25.609 27.111 1.00 36.06 83 ARG A C 1
ATOM 622 O O . ARG A 1 83 ? -14.242 -25.949 26.964 1.00 36.06 83 ARG A O 1
ATOM 629 N N . PRO A 1 84 ? -16.409 -26.509 27.199 1.00 30.09 84 PRO A N 1
ATOM 630 C CA . PRO A 1 84 ? -16.176 -27.935 26.983 1.00 30.09 84 PRO A CA 1
ATOM 631 C C . PRO A 1 84 ? -15.781 -28.192 25.522 1.00 30.09 84 PRO A C 1
ATOM 633 O O . PRO A 1 84 ? -16.370 -27.604 24.611 1.00 30.09 84 PRO A O 1
ATOM 636 N N . GLU A 1 85 ? -14.770 -29.040 25.320 1.00 29.12 85 GLU A N 1
ATOM 637 C CA . GLU A 1 85 ? -14.264 -29.432 24.000 1.00 29.12 85 GLU A CA 1
ATOM 638 C C . GLU A 1 85 ? -15.350 -30.138 23.168 1.00 29.12 85 GLU A C 1
ATOM 640 O O . GLU A 1 85 ? -15.988 -31.071 23.667 1.00 29.12 85 GLU A O 1
ATOM 645 N N . PRO A 1 86 ? -15.567 -29.750 21.897 1.00 29.62 86 PRO A N 1
ATOM 646 C CA . PRO A 1 86 ? -16.302 -30.576 20.951 1.00 29.62 86 PRO A CA 1
ATOM 647 C C . PRO A 1 86 ? -15.393 -31.689 20.390 1.00 29.62 86 PRO A C 1
ATOM 649 O O . PRO A 1 86 ? -14.179 -31.506 20.276 1.00 29.62 86 PRO A O 1
ATOM 652 N N . PRO A 1 87 ? -15.960 -32.851 20.026 1.00 30.12 87 PRO A N 1
ATOM 653 C CA . PRO A 1 87 ? -15.185 -34.025 19.659 1.00 30.12 87 PRO A CA 1
ATOM 654 C C . PRO A 1 87 ? -14.549 -33.868 18.272 1.00 30.12 87 PRO A C 1
ATOM 656 O O . PRO A 1 87 ? -15.215 -33.507 17.308 1.00 30.12 87 PRO A O 1
ATOM 659 N N . HIS A 1 88 ? -13.268 -34.233 18.195 1.00 31.06 88 HIS A N 1
ATOM 660 C CA . HIS A 1 88 ? -12.486 -34.508 16.987 1.00 31.06 88 HIS A CA 1
ATOM 661 C C . HIS A 1 88 ? -12.302 -33.366 15.973 1.00 31.06 88 HIS A C 1
ATOM 663 O O . HIS A 1 88 ? -13.035 -33.209 14.999 1.00 31.06 88 HIS A O 1
ATOM 669 N N . ALA A 1 89 ? -11.168 -32.681 16.131 1.00 35.66 89 ALA A N 1
ATOM 670 C CA . ALA A 1 89 ? -10.482 -31.976 15.061 1.00 35.66 89 ALA A CA 1
ATOM 671 C C . ALA A 1 89 ? -10.094 -32.953 13.934 1.00 35.66 89 ALA A C 1
ATOM 673 O O . ALA A 1 89 ? -9.241 -33.824 14.101 1.00 35.66 89 ALA A O 1
ATOM 674 N N . THR A 1 90 ? -10.710 -32.782 12.770 1.00 29.80 90 THR A N 1
ATOM 675 C CA . THR A 1 90 ? -10.143 -33.189 11.480 1.00 29.80 90 THR A CA 1
ATOM 676 C C . THR A 1 90 ? -9.865 -31.909 10.707 1.00 29.80 90 THR A C 1
ATOM 678 O O . THR A 1 90 ? -10.719 -31.026 10.651 1.00 29.80 90 THR A O 1
ATOM 681 N N . GLY A 1 91 ? -8.640 -31.775 10.192 1.00 35.00 91 GLY A N 1
ATOM 682 C CA . GLY A 1 91 ? -8.165 -30.606 9.452 1.00 35.00 91 GLY A CA 1
ATOM 683 C C . GLY A 1 91 ? -9.015 -30.345 8.213 1.00 35.00 91 GLY A C 1
ATOM 684 O O . GLY A 1 91 ? -8.769 -30.904 7.147 1.00 35.00 91 GLY A O 1
ATOM 685 N N . GLY A 1 92 ? -10.036 -29.512 8.382 1.00 25.03 92 GLY A N 1
ATOM 686 C CA . GLY A 1 92 ? -10.935 -29.071 7.333 1.00 25.03 92 GLY A CA 1
ATOM 687 C C . GLY A 1 92 ? -10.520 -27.699 6.830 1.00 25.03 92 GLY A C 1
ATOM 688 O O . GLY A 1 92 ? -10.483 -26.734 7.587 1.00 25.03 92 GLY A O 1
ATOM 689 N N . LYS A 1 93 ? -10.235 -27.636 5.531 1.00 37.22 93 LYS A N 1
ATOM 690 C CA . LYS A 1 93 ? -10.117 -26.420 4.729 1.00 37.22 93 LYS A CA 1
ATOM 691 C C . LYS A 1 93 ? -11.364 -25.560 4.967 1.00 37.22 93 LYS A C 1
ATOM 693 O O . LYS A 1 93 ? -12.454 -25.935 4.541 1.00 37.22 93 LYS A O 1
ATOM 698 N N . VAL A 1 94 ? -11.224 -24.450 5.684 1.00 33.16 94 VAL A N 1
ATOM 699 C CA . VAL A 1 94 ? -12.325 -23.496 5.849 1.00 33.16 94 VAL A CA 1
ATOM 700 C C . VAL A 1 94 ? -12.390 -22.675 4.566 1.00 33.16 94 VAL A C 1
ATOM 702 O O . VAL A 1 94 ? -11.615 -21.746 4.359 1.00 33.16 94 VAL A O 1
ATOM 705 N N . GLU A 1 95 ? -13.270 -23.079 3.651 1.00 34.81 95 GLU A N 1
ATOM 706 C CA . GLU A 1 95 ? -13.637 -22.262 2.497 1.00 34.81 95 GLU A CA 1
ATOM 707 C C . GLU 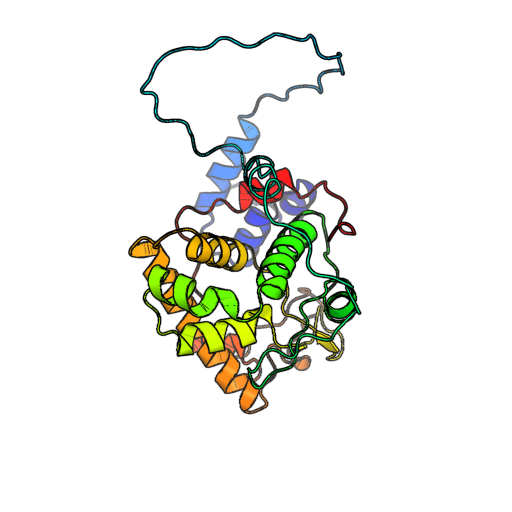A 1 95 ? -14.491 -21.090 2.993 1.00 34.81 95 GLU A C 1
ATOM 709 O O . GLU A 1 95 ? -15.693 -21.217 3.225 1.00 34.81 95 GLU A O 1
ATOM 714 N N . GLY A 1 96 ? -13.844 -19.940 3.195 1.00 34.38 96 GLY A N 1
ATOM 715 C CA . GLY A 1 96 ? -14.530 -18.664 3.358 1.00 34.38 96 GLY A CA 1
ATOM 716 C C . GLY A 1 96 ? -15.343 -18.352 2.102 1.00 34.38 96 GLY A C 1
ATOM 717 O O . GLY A 1 96 ? -14.846 -18.432 0.982 1.00 34.38 96 GLY A O 1
ATOM 718 N N . THR A 1 97 ? -16.611 -17.996 2.277 1.00 31.92 97 THR A N 1
ATOM 719 C CA . THR A 1 97 ? -17.620 -17.819 1.218 1.00 31.92 97 THR A CA 1
ATOM 720 C C . THR A 1 97 ? -17.466 -16.531 0.389 1.00 31.92 97 THR A C 1
ATOM 722 O O . THR A 1 97 ? -18.409 -16.091 -0.269 1.00 31.92 97 THR A O 1
ATOM 725 N N . GLY A 1 98 ? -16.272 -15.933 0.355 1.00 34.12 98 GLY A N 1
ATOM 726 C CA . GLY A 1 98 ? -15.929 -14.819 -0.527 1.00 34.12 98 GLY A CA 1
ATOM 727 C C . GLY A 1 98 ? -15.266 -15.322 -1.808 1.00 34.12 98 GLY A C 1
ATOM 728 O O . GLY A 1 98 ? -14.331 -16.113 -1.764 1.00 34.12 98 GLY A O 1
ATOM 729 N N . LYS A 1 99 ? -15.724 -14.866 -2.975 1.00 34.31 99 LYS A N 1
ATOM 730 C CA . LYS A 1 99 ? -15.037 -15.099 -4.254 1.00 34.31 99 LYS A CA 1
ATOM 731 C C . LYS A 1 99 ? -13.627 -14.479 -4.207 1.00 34.31 99 LYS A C 1
ATOM 733 O O . LYS A 1 99 ? -13.478 -13.289 -4.457 1.00 34.31 99 LYS A O 1
ATOM 738 N N . GLY A 1 100 ? -12.631 -15.298 -3.873 1.00 46.81 100 GLY A N 1
ATOM 739 C CA . GLY A 1 100 ? -11.195 -15.001 -3.886 1.00 46.81 100 GLY A CA 1
ATOM 740 C C . GLY A 1 100 ? -10.446 -15.956 -2.949 1.00 46.81 100 GLY A C 1
ATOM 741 O O . GLY A 1 100 ? -10.708 -15.962 -1.753 1.00 46.81 100 GLY A O 1
ATOM 742 N N . LYS A 1 101 ? -9.539 -16.792 -3.475 1.00 68.12 101 LYS A N 1
ATOM 743 C CA . LYS A 1 101 ? -8.629 -17.615 -2.656 1.00 68.12 101 LYS A CA 1
ATOM 744 C C . LYS A 1 101 ? -7.392 -16.778 -2.328 1.00 68.12 101 LYS A C 1
ATOM 746 O O . LYS A 1 101 ? -6.405 -16.874 -3.044 1.00 68.12 101 LYS A O 1
ATOM 751 N N . TYR A 1 102 ? -7.458 -15.935 -1.305 1.00 82.25 102 TYR A N 1
ATOM 752 C CA . TYR A 1 102 ? -6.261 -15.275 -0.779 1.00 82.25 102 TYR A CA 1
ATOM 753 C C . TYR A 1 102 ? -5.588 -16.164 0.268 1.00 82.25 102 TYR A C 1
ATOM 755 O O . TYR A 1 102 ? -6.258 -16.877 1.020 1.00 82.25 102 TYR A O 1
ATOM 763 N N . LEU A 1 103 ? -4.256 -16.144 0.284 1.00 87.25 103 LEU A N 1
ATOM 764 C CA . LEU A 1 103 ? -3.455 -16.917 1.227 1.00 87.25 103 LEU A CA 1
ATOM 765 C C . LEU A 1 103 ? -3.526 -16.257 2.603 1.00 87.25 103 LEU A C 1
ATOM 767 O O . LEU A 1 103 ? -3.377 -15.043 2.719 1.00 87.25 103 LEU A O 1
ATOM 771 N N . THR A 1 104 ? -3.747 -17.056 3.643 1.00 87.44 104 THR A N 1
ATOM 772 C CA . THR A 1 104 ? -3.717 -16.608 5.045 1.00 87.44 104 THR A CA 1
ATOM 773 C C . THR A 1 104 ? -2.670 -17.352 5.875 1.00 87.44 104 THR A C 1
ATOM 775 O O . THR A 1 104 ? -2.354 -16.909 6.976 1.00 87.44 104 THR A O 1
ATOM 778 N N . ASP A 1 105 ? -2.074 -18.423 5.340 1.00 90.56 105 ASP A N 1
ATOM 779 C CA . ASP A 1 105 ? -0.931 -19.116 5.939 1.00 90.56 105 ASP A CA 1
ATOM 780 C C . ASP A 1 105 ? 0.390 -18.430 5.524 1.00 90.56 105 ASP A C 1
ATOM 782 O O . ASP A 1 105 ? 0.705 -18.393 4.329 1.00 90.56 105 ASP A O 1
ATOM 786 N N . PRO A 1 106 ? 1.197 -17.909 6.471 1.00 91.94 106 PRO A N 1
ATOM 787 C CA . PRO A 1 106 ? 2.498 -17.307 6.171 1.00 91.94 106 PRO A CA 1
ATOM 788 C C . PRO A 1 106 ? 3.451 -18.216 5.383 1.00 91.94 106 PRO A C 1
ATOM 790 O O . PRO A 1 106 ? 4.222 -17.723 4.556 1.00 91.94 106 PRO A O 1
ATOM 793 N N . ALA A 1 107 ? 3.403 -19.536 5.598 1.00 92.00 107 ALA A N 1
ATOM 794 C CA . ALA A 1 107 ? 4.246 -20.475 4.861 1.00 92.00 107 ALA A CA 1
ATOM 795 C C . ALA A 1 107 ? 3.879 -20.514 3.370 1.00 92.00 107 ALA A C 1
ATOM 797 O O . ALA A 1 107 ? 4.765 -20.613 2.520 1.00 92.00 107 ALA A O 1
ATOM 798 N N . GLU A 1 108 ? 2.589 -20.380 3.052 1.00 94.06 108 GLU A N 1
ATOM 799 C CA . GLU A 1 108 ? 2.095 -20.309 1.677 1.00 94.06 108 GLU A CA 1
ATOM 800 C C . GLU A 1 108 ? 2.352 -18.933 1.044 1.00 94.06 108 GLU A C 1
ATOM 802 O O . GLU A 1 108 ? 2.605 -18.861 -0.155 1.00 94.06 108 GLU A O 1
ATOM 807 N N . MET A 1 109 ? 2.349 -17.845 1.828 1.00 94.44 109 MET A N 1
ATOM 808 C CA . MET A 1 109 ? 2.683 -16.494 1.341 1.00 94.44 109 MET A CA 1
ATOM 809 C C . MET A 1 109 ? 4.161 -16.351 0.962 1.00 94.44 109 MET A C 1
ATOM 811 O O . MET A 1 109 ? 4.499 -15.590 0.055 1.00 94.44 109 MET A O 1
ATOM 815 N N . ARG A 1 110 ? 5.052 -17.065 1.664 1.00 94.44 110 ARG A N 1
ATOM 816 C CA . ARG A 1 110 ? 6.512 -16.895 1.596 1.00 94.44 110 ARG A CA 1
ATOM 817 C C . ARG A 1 110 ? 7.102 -16.829 0.179 1.00 94.44 110 ARG A C 1
ATOM 819 O O . ARG A 1 110 ? 7.961 -15.975 -0.026 1.00 94.44 110 ARG A O 1
ATOM 826 N N . PRO A 1 111 ? 6.696 -17.664 -0.798 1.00 96.06 111 PRO A N 1
ATOM 827 C CA . PRO A 1 111 ? 7.241 -17.609 -2.157 1.00 96.06 111 PRO A CA 1
ATOM 828 C C . PRO A 1 111 ? 6.942 -16.301 -2.905 1.00 96.06 111 PRO A C 1
ATOM 830 O O . PRO A 1 111 ? 7.656 -15.977 -3.851 1.00 96.06 111 PRO A O 1
ATOM 833 N N . TYR A 1 112 ? 5.907 -15.569 -2.486 1.00 96.94 112 TYR A N 1
ATOM 834 C CA . TYR A 1 112 ? 5.429 -14.335 -3.114 1.00 96.94 112 TYR A CA 1
ATOM 835 C C . TYR A 1 112 ? 5.894 -13.073 -2.381 1.00 96.94 112 TYR A C 1
ATOM 837 O O . TYR A 1 112 ? 5.707 -11.962 -2.873 1.00 96.94 112 TYR A O 1
ATOM 845 N N . ILE A 1 113 ? 6.493 -13.215 -1.199 1.00 96.69 113 ILE A N 1
ATOM 846 C CA . ILE A 1 113 ? 7.023 -12.087 -0.436 1.00 96.69 113 ILE A CA 1
ATOM 847 C C . ILE A 1 113 ? 8.383 -11.693 -1.009 1.00 96.69 113 ILE A C 1
ATOM 849 O O . ILE A 1 113 ? 9.276 -12.527 -1.178 1.00 96.69 113 ILE A O 1
ATOM 853 N N . ILE A 1 114 ? 8.556 -10.401 -1.283 1.00 95.31 114 ILE A N 1
ATOM 854 C CA . ILE A 1 114 ? 9.854 -9.849 -1.664 1.00 95.31 114 ILE A CA 1
ATOM 855 C C . ILE A 1 114 ? 10.778 -9.938 -0.442 1.00 95.31 114 ILE A C 1
ATOM 857 O O . ILE A 1 114 ? 10.443 -9.359 0.591 1.00 95.31 114 ILE A O 1
ATOM 861 N N . PRO A 1 115 ? 11.942 -10.610 -0.529 1.00 94.00 115 PRO A N 1
ATOM 862 C CA . PRO A 1 115 ? 12.836 -10.728 0.614 1.00 94.00 115 PRO A CA 1
ATOM 863 C C . PRO A 1 115 ? 13.222 -9.350 1.189 1.00 94.00 115 PRO A C 1
ATOM 865 O O . PRO A 1 115 ? 13.661 -8.476 0.426 1.00 94.00 115 PRO A O 1
ATOM 868 N N . PRO A 1 116 ? 13.081 -9.147 2.511 1.00 94.12 116 PRO A N 1
ATOM 869 C CA . PRO A 1 116 ? 13.556 -7.964 3.209 1.00 94.12 116 PRO A CA 1
ATOM 870 C C . PRO A 1 116 ? 15.038 -7.702 2.976 1.00 94.12 116 PRO A C 1
ATOM 872 O O . PRO A 1 116 ? 15.851 -8.630 2.944 1.00 94.12 116 PRO A O 1
ATOM 875 N N . ARG A 1 117 ? 15.398 -6.425 2.835 1.00 91.69 117 ARG A N 1
ATOM 876 C CA . ARG A 1 117 ? 16.796 -6.013 2.647 1.00 91.69 117 ARG A CA 1
ATOM 877 C C . ARG A 1 117 ? 17.541 -5.891 3.973 1.00 91.69 117 ARG A C 1
ATOM 879 O O . ARG A 1 117 ? 18.741 -6.146 4.024 1.00 91.69 117 ARG A O 1
ATOM 886 N N . ASP A 1 118 ? 16.824 -5.541 5.034 1.00 92.50 118 ASP A N 1
ATOM 887 C CA . ASP A 1 118 ? 17.343 -5.342 6.382 1.00 92.50 118 ASP A CA 1
ATOM 888 C C . ASP A 1 118 ? 16.289 -5.718 7.444 1.00 92.50 118 ASP A C 1
ATOM 890 O O . ASP A 1 118 ? 15.210 -6.232 7.130 1.00 92.50 118 ASP A O 1
ATOM 894 N N . GLY A 1 119 ? 16.626 -5.519 8.720 1.00 93.25 119 GLY A N 1
ATOM 895 C CA . GLY A 1 119 ? 15.732 -5.828 9.833 1.00 93.25 119 GLY A CA 1
ATOM 896 C C . GLY A 1 119 ? 14.487 -4.940 9.910 1.00 93.25 119 GLY A C 1
ATOM 897 O O . GLY A 1 119 ? 13.457 -5.377 10.430 1.00 93.25 119 GLY A O 1
ATOM 898 N N . PHE A 1 120 ? 14.545 -3.718 9.370 1.00 95.12 120 PHE A N 1
ATOM 899 C CA . PHE A 1 120 ? 13.394 -2.821 9.332 1.00 95.12 120 PHE A CA 1
ATOM 900 C C . PHE A 1 120 ? 12.396 -3.267 8.261 1.00 95.12 120 PHE A C 1
ATOM 902 O O . PHE A 1 120 ? 11.220 -3.434 8.578 1.00 95.12 120 PHE A O 1
ATOM 909 N N . ASP A 1 121 ? 12.862 -3.593 7.053 1.00 95.38 121 ASP A N 1
ATOM 910 C CA . ASP A 1 121 ? 12.030 -4.222 6.018 1.00 95.38 121 ASP A CA 1
ATOM 911 C C . ASP A 1 121 ? 11.355 -5.497 6.559 1.00 95.38 121 ASP A C 1
ATOM 913 O O . ASP A 1 121 ? 10.166 -5.724 6.340 1.00 95.38 121 ASP A O 1
ATOM 917 N N . ALA A 1 122 ? 12.093 -6.320 7.316 1.00 96.12 122 ALA A N 1
ATOM 918 C CA . ALA A 1 122 ? 11.552 -7.541 7.907 1.00 96.12 122 ALA A CA 1
ATOM 919 C C . ALA A 1 122 ? 10.485 -7.233 8.965 1.00 96.12 122 ALA A C 1
ATOM 921 O O . ALA A 1 122 ? 9.469 -7.919 9.048 1.00 96.12 122 ALA A O 1
ATOM 922 N N . PHE A 1 123 ? 10.683 -6.182 9.766 1.00 96.50 123 PHE A N 1
ATOM 923 C CA . PHE A 1 123 ? 9.671 -5.694 10.698 1.00 96.50 123 PHE A CA 1
ATOM 924 C C . PHE A 1 123 ? 8.387 -5.258 9.990 1.00 96.50 123 PHE A C 1
ATOM 926 O O . PHE A 1 123 ? 7.306 -5.677 10.413 1.00 96.50 123 PHE A O 1
ATOM 933 N N . LEU A 1 124 ? 8.494 -4.481 8.913 1.00 97.75 124 LEU A N 1
ATOM 934 C CA . LEU A 1 124 ? 7.338 -4.042 8.132 1.00 97.75 124 LEU A CA 1
ATOM 935 C C . LEU A 1 124 ? 6.610 -5.224 7.487 1.00 97.75 124 LEU A C 1
ATOM 937 O O . LEU A 1 124 ? 5.381 -5.302 7.543 1.00 97.75 124 LEU A O 1
ATOM 941 N N . GLU A 1 125 ? 7.352 -6.194 6.956 1.00 97.88 125 GLU A N 1
ATOM 942 C CA . GLU A 1 125 ? 6.757 -7.380 6.346 1.00 97.88 125 GLU A CA 1
ATOM 943 C C . GLU A 1 125 ? 5.981 -8.221 7.369 1.00 97.88 125 GLU A C 1
ATOM 945 O O . GLU A 1 125 ? 4.861 -8.643 7.082 1.00 97.88 125 GLU A O 1
ATOM 950 N N . ARG A 1 126 ? 6.479 -8.370 8.608 1.00 97.25 126 ARG A N 1
ATOM 951 C CA . ARG A 1 126 ? 5.702 -9.011 9.690 1.00 97.25 126 ARG A CA 1
ATOM 952 C C . ARG A 1 126 ? 4.367 -8.304 9.923 1.00 97.25 126 ARG A C 1
ATOM 954 O O . ARG A 1 126 ? 3.351 -8.963 10.134 1.00 97.25 126 ARG A O 1
ATOM 961 N N . LYS A 1 127 ? 4.331 -6.968 9.860 1.00 97.94 127 LYS A N 1
ATOM 962 C CA . LYS A 1 127 ? 3.082 -6.198 9.996 1.00 97.94 127 LYS A CA 1
ATOM 963 C C . LYS A 1 127 ? 2.108 -6.498 8.858 1.00 97.94 127 LYS A C 1
ATOM 965 O O . LYS A 1 127 ? 0.925 -6.706 9.125 1.00 97.94 127 LYS A O 1
ATOM 970 N N . TYR A 1 128 ? 2.598 -6.570 7.622 1.00 98.44 128 TYR A N 1
ATOM 971 C CA . TYR A 1 128 ? 1.790 -6.933 6.456 1.00 98.44 128 TYR A CA 1
ATOM 972 C C . TYR A 1 128 ? 1.289 -8.383 6.526 1.00 98.44 128 TYR A C 1
ATOM 974 O O . TYR A 1 128 ? 0.113 -8.625 6.264 1.00 98.44 128 TYR A O 1
ATOM 982 N N . ILE A 1 129 ? 2.120 -9.340 6.953 1.00 97.94 129 ILE A N 1
ATOM 983 C CA . ILE A 1 129 ? 1.708 -10.736 7.182 1.00 97.94 129 ILE A CA 1
ATOM 984 C C . ILE A 1 129 ? 0.553 -10.803 8.189 1.00 97.94 129 ILE A C 1
ATOM 986 O O . ILE A 1 129 ? -0.445 -11.476 7.929 1.00 97.94 129 ILE A O 1
ATOM 990 N N . GLU A 1 130 ? 0.625 -10.063 9.300 1.00 98.06 130 GLU A N 1
ATOM 991 C CA . GLU A 1 130 ? -0.481 -10.006 10.265 1.00 98.06 130 GLU A CA 1
ATOM 992 C C . GLU A 1 130 ? -1.767 -9.416 9.660 1.00 98.06 130 GLU A C 1
ATOM 994 O O . GLU A 1 130 ? -2.856 -9.913 9.945 1.00 98.06 130 GLU A O 1
ATOM 999 N N . ILE A 1 131 ? -1.671 -8.421 8.769 1.00 98.38 131 ILE A N 1
ATOM 1000 C CA . ILE A 1 131 ? -2.837 -7.879 8.046 1.00 98.38 131 ILE A CA 1
ATOM 1001 C C . ILE A 1 131 ? -3.428 -8.919 7.077 1.00 98.38 131 ILE A C 1
ATOM 1003 O O . ILE A 1 131 ? -4.656 -9.055 7.002 1.00 98.38 131 ILE A O 1
ATOM 1007 N N . ARG A 1 132 ? -2.580 -9.668 6.357 1.00 97.81 132 ARG A N 1
ATOM 1008 C CA . ARG A 1 132 ? -2.993 -10.708 5.395 1.00 97.81 132 ARG A CA 1
ATOM 1009 C C . ARG A 1 132 ? -3.674 -11.892 6.072 1.00 97.81 132 ARG A C 1
ATOM 1011 O O . ARG A 1 132 ? -4.701 -12.353 5.584 1.00 97.81 132 ARG A O 1
ATOM 1018 N N . LYS A 1 133 ? -3.162 -12.340 7.225 1.00 96.69 133 LYS A N 1
ATOM 1019 C CA . LYS A 1 133 ? -3.744 -13.438 8.022 1.00 96.69 133 LYS A CA 1
ATOM 1020 C C . LYS A 1 133 ? -5.212 -13.203 8.384 1.00 96.69 133 LYS A C 1
ATOM 1022 O O . LYS A 1 133 ? -5.973 -14.159 8.471 1.00 96.69 133 LYS A O 1
ATOM 1027 N N . ILE A 1 134 ? -5.611 -11.942 8.561 1.00 96.38 134 ILE A N 1
ATOM 1028 C CA . ILE A 1 134 ? -6.994 -11.547 8.876 1.00 96.38 134 ILE A CA 1
ATOM 1029 C C . ILE A 1 134 ? -7.932 -11.715 7.662 1.00 96.38 134 ILE A C 1
ATOM 1031 O O . ILE A 1 134 ? -9.151 -11.785 7.815 1.00 96.38 134 ILE A O 1
ATOM 1035 N N . GLY A 1 135 ? -7.409 -11.772 6.434 1.00 95.75 135 GLY A N 1
ATOM 1036 C CA . GLY A 1 135 ? -8.238 -11.873 5.234 1.00 95.75 135 GLY A CA 1
ATOM 1037 C C . GLY A 1 135 ? -9.157 -10.660 5.085 1.00 95.75 135 GLY A C 1
ATOM 1038 O O . GLY A 1 135 ? -8.690 -9.530 5.133 1.00 95.75 135 GLY A O 1
ATOM 1039 N N . LEU A 1 136 ? -10.464 -10.867 4.930 1.00 96.25 136 LEU A N 1
ATOM 1040 C CA . LEU A 1 136 ? -11.461 -9.791 4.798 1.00 96.25 136 LEU A CA 1
ATOM 1041 C C . LEU A 1 136 ? -12.286 -9.562 6.081 1.00 96.25 136 LEU A C 1
ATOM 1043 O O . LEU A 1 136 ? -13.328 -8.911 6.038 1.00 96.25 136 LEU A O 1
ATOM 1047 N N . GLU A 1 137 ? -11.866 -10.101 7.226 1.00 97.00 137 GLU A N 1
ATOM 1048 C CA . GLU A 1 137 ? -12.668 -10.039 8.459 1.00 97.00 137 GLU A CA 1
ATOM 1049 C C . GLU A 1 137 ? -12.683 -8.647 9.120 1.00 97.00 137 GLU A C 1
ATOM 1051 O O . GLU A 1 137 ? -13.616 -8.315 9.849 1.00 97.00 137 GLU A O 1
ATOM 1056 N N . ASP A 1 138 ? -11.690 -7.798 8.843 1.00 98.00 138 ASP A N 1
ATOM 1057 C CA . ASP A 1 138 ? -11.568 -6.441 9.396 1.00 98.00 138 ASP A CA 1
ATOM 1058 C C . ASP A 1 138 ? -12.191 -5.340 8.517 1.00 98.00 138 ASP A C 1
ATOM 1060 O O . ASP A 1 138 ? -12.128 -4.165 8.880 1.00 98.00 138 ASP A O 1
ATOM 1064 N N . ILE A 1 139 ? -12.817 -5.680 7.384 1.00 98.50 139 ILE A N 1
ATOM 1065 C CA . ILE A 1 139 ? -13.322 -4.683 6.424 1.00 98.50 139 ILE A CA 1
ATOM 1066 C C . ILE A 1 139 ? -14.314 -3.721 7.080 1.00 98.50 139 ILE A C 1
ATOM 1068 O O . ILE A 1 139 ? -14.168 -2.508 6.947 1.00 98.50 139 ILE A O 1
ATOM 1072 N N . SER A 1 140 ? -15.285 -4.240 7.837 1.00 98.62 140 SER A N 1
ATOM 1073 C CA . SER A 1 140 ? -16.323 -3.405 8.454 1.00 98.62 140 SER A CA 1
ATOM 1074 C C . SER A 1 140 ? -15.752 -2.463 9.524 1.00 98.62 140 SER A C 1
ATOM 1076 O O . SER A 1 140 ? -16.126 -1.290 9.592 1.00 98.62 140 SER A O 1
ATOM 1078 N N . ILE A 1 141 ? -14.790 -2.933 10.334 1.00 98.69 141 ILE A N 1
ATOM 1079 C CA . ILE A 1 141 ? -14.173 -2.098 11.375 1.00 98.69 141 ILE A CA 1
ATOM 1080 C C . ILE A 1 141 ? -13.255 -1.031 10.770 1.00 98.69 141 ILE A C 1
ATOM 1082 O O . ILE A 1 141 ? -13.333 0.129 11.175 1.00 98.69 141 ILE A O 1
ATOM 1086 N N . VAL A 1 142 ? -12.456 -1.381 9.758 1.00 98.75 142 VAL A N 1
ATOM 1087 C CA . VAL A 1 142 ? -11.582 -0.426 9.061 1.00 98.75 142 VAL A CA 1
ATOM 1088 C C . VAL A 1 142 ? -12.420 0.600 8.292 1.00 98.75 142 VAL A C 1
ATOM 1090 O O . VAL A 1 142 ? -12.136 1.794 8.376 1.00 98.75 142 VAL A O 1
ATOM 1093 N N . ALA A 1 143 ? -13.502 0.188 7.623 1.00 98.81 143 ALA A N 1
ATOM 1094 C CA . ALA A 1 143 ? -14.426 1.098 6.938 1.00 98.81 143 ALA A CA 1
ATOM 1095 C C . ALA A 1 143 ? -15.055 2.101 7.908 1.00 98.81 143 ALA A C 1
ATOM 1097 O O . ALA A 1 143 ? -14.994 3.309 7.681 1.00 98.81 143 ALA A O 1
ATOM 1098 N N . LYS A 1 144 ? -15.563 1.625 9.050 1.00 98.69 144 LYS A N 1
ATOM 1099 C CA . LYS A 1 144 ? -16.084 2.499 10.107 1.00 98.69 144 LYS A CA 1
ATOM 1100 C C . LYS A 1 144 ? -15.033 3.507 10.583 1.00 98.69 144 LYS A C 1
ATOM 1102 O O . LYS A 1 144 ? -15.330 4.693 10.687 1.00 98.69 144 LYS A O 1
ATOM 1107 N N . ASN A 1 145 ? -13.823 3.040 10.877 1.00 98.81 145 ASN A N 1
ATOM 1108 C CA . ASN A 1 145 ? -12.795 3.849 11.529 1.00 98.81 145 ASN A CA 1
ATOM 1109 C C . ASN A 1 145 ? -12.109 4.852 10.589 1.00 98.81 145 ASN A C 1
ATOM 1111 O O . ASN A 1 145 ? -11.637 5.890 11.047 1.00 98.81 145 ASN A O 1
ATOM 1115 N N . THR A 1 146 ? -12.081 4.567 9.288 1.00 98.50 146 THR A N 1
ATOM 1116 C CA . THR A 1 146 ? -11.572 5.468 8.237 1.00 98.50 146 THR A CA 1
ATOM 1117 C C . THR A 1 146 ? -12.674 6.362 7.658 1.00 98.50 146 THR A C 1
ATOM 1119 O O . THR A 1 146 ? -12.411 7.439 7.116 1.00 98.50 146 THR A O 1
ATOM 1122 N N . GLY A 1 147 ? -13.933 5.935 7.778 1.00 97.94 147 GLY A N 1
ATOM 1123 C CA . GLY A 1 147 ? -15.087 6.530 7.113 1.00 97.94 147 GLY A CA 1
ATOM 1124 C C . GLY A 1 147 ? -15.073 6.377 5.590 1.00 97.94 147 GLY A C 1
ATOM 1125 O O . GLY A 1 147 ? -15.669 7.200 4.888 1.00 97.94 147 GLY A O 1
ATOM 1126 N N . LEU A 1 148 ? -14.366 5.363 5.088 1.00 98.50 148 LEU A N 1
ATOM 1127 C CA . LEU A 1 148 ? -14.509 4.850 3.729 1.00 98.50 148 LEU A CA 1
ATOM 1128 C C . LEU A 1 148 ? -15.664 3.839 3.681 1.00 98.50 148 LEU A C 1
ATOM 1130 O O . LEU A 1 148 ? -16.121 3.335 4.708 1.00 98.50 148 LEU A O 1
ATOM 1134 N N . THR A 1 149 ? -16.162 3.538 2.487 1.00 98.56 149 THR A N 1
ATOM 1135 C CA . THR A 1 149 ? -17.147 2.465 2.308 1.00 98.56 149 THR A CA 1
ATOM 1136 C C . THR A 1 149 ? -16.488 1.092 2.465 1.00 98.56 149 THR A C 1
ATOM 1138 O O . THR A 1 149 ? -15.299 0.923 2.200 1.00 98.56 149 THR A O 1
ATOM 1141 N N . GLU A 1 150 ? -17.262 0.073 2.850 1.00 98.69 150 GLU A N 1
ATOM 1142 C CA . GLU A 1 150 ? -16.750 -1.305 2.925 1.00 98.69 150 GLU A CA 1
ATOM 1143 C C . GLU A 1 150 ? -16.228 -1.808 1.572 1.00 98.69 150 GLU A C 1
ATOM 1145 O O . GLU A 1 150 ? -15.269 -2.575 1.534 1.00 98.69 150 GLU A O 1
ATOM 1150 N N . GLN A 1 151 ? -16.814 -1.342 0.462 1.00 98.38 151 GLN A N 1
ATOM 1151 C CA . GLN A 1 151 ? -16.345 -1.679 -0.881 1.00 98.38 151 GLN A CA 1
ATOM 1152 C C . GLN A 1 151 ? -14.964 -1.072 -1.161 1.00 98.38 151 GLN A C 1
ATOM 1154 O O . GLN A 1 151 ? -14.066 -1.806 -1.561 1.00 98.38 151 GLN A O 1
ATOM 1159 N N . GLU A 1 152 ? -14.763 0.221 -0.878 1.00 98.44 152 GLU A N 1
ATOM 1160 C CA . GLU A 1 152 ? -13.451 0.875 -1.021 1.00 98.44 152 GLU A CA 1
ATOM 1161 C C . GLU A 1 152 ? -12.384 0.169 -0.174 1.00 98.44 152 GLU A C 1
ATOM 1163 O O . GLU A 1 152 ? -11.310 -0.148 -0.679 1.00 98.44 152 GLU A O 1
ATOM 1168 N N . ILE A 1 153 ? -12.691 -0.158 1.088 1.00 98.62 153 ILE A N 1
ATOM 1169 C CA . ILE A 1 153 ? -11.759 -0.889 1.959 1.00 98.62 153 ILE A CA 1
ATOM 1170 C C . ILE A 1 153 ? -11.497 -2.307 1.450 1.00 98.62 153 ILE A C 1
ATOM 1172 O O . ILE A 1 153 ? -10.359 -2.766 1.513 1.00 98.62 153 ILE A O 1
ATOM 1176 N N . SER A 1 154 ? -12.508 -3.010 0.932 1.00 98.31 154 SER A N 1
ATOM 1177 C CA . SER A 1 154 ? -12.320 -4.345 0.354 1.00 98.31 154 SER A CA 1
ATOM 1178 C C . SER A 1 154 ? -11.399 -4.311 -0.859 1.00 98.31 154 SER A C 1
ATOM 1180 O O . SER A 1 154 ? -10.505 -5.152 -0.958 1.00 98.31 154 SER A O 1
ATOM 1182 N N . ASP A 1 155 ? -11.590 -3.342 -1.751 1.00 98.12 155 ASP A N 1
ATOM 1183 C CA . ASP A 1 155 ? -10.795 -3.216 -2.971 1.00 98.12 155 ASP A CA 1
ATOM 1184 C C . ASP A 1 155 ? -9.360 -2.780 -2.661 1.00 98.12 155 ASP A C 1
ATOM 1186 O O . ASP A 1 155 ? -8.422 -3.385 -3.182 1.00 98.12 155 ASP A O 1
ATOM 1190 N N . MET A 1 156 ? -9.175 -1.834 -1.733 1.00 98.12 156 MET A N 1
ATOM 1191 C CA . MET A 1 156 ? -7.849 -1.482 -1.219 1.00 98.12 156 MET A CA 1
ATOM 1192 C C . MET A 1 156 ? -7.164 -2.675 -0.560 1.00 98.12 156 MET A C 1
ATOM 1194 O O . MET A 1 156 ? -5.997 -2.935 -0.833 1.00 98.12 156 MET A O 1
ATOM 1198 N N . LYS A 1 157 ? -7.870 -3.417 0.307 1.00 98.31 157 LYS A N 1
ATOM 1199 C CA . LYS A 1 157 ? -7.254 -4.519 1.052 1.00 98.31 157 LYS A CA 1
ATOM 1200 C C . LYS A 1 157 ? -6.758 -5.616 0.114 1.00 98.31 157 LYS A C 1
ATOM 1202 O O . LYS A 1 157 ? -5.679 -6.170 0.321 1.00 98.31 157 LYS A O 1
ATOM 1207 N N . LYS A 1 158 ? -7.549 -5.919 -0.916 1.00 97.69 158 LYS A N 1
ATOM 1208 C C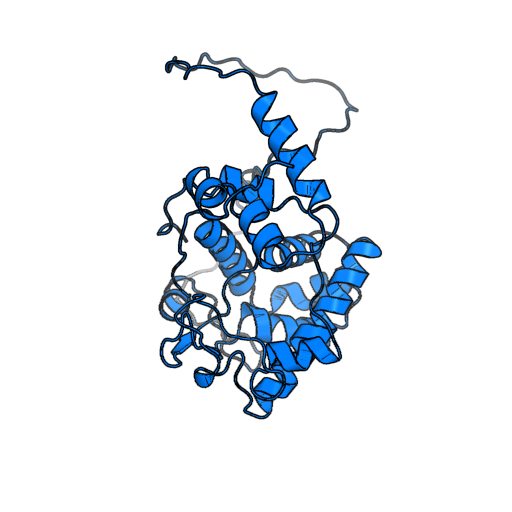A . LYS A 1 158 ? -7.163 -6.861 -1.966 1.00 97.69 158 LYS A CA 1
ATOM 1209 C C . LYS A 1 158 ? -5.932 -6.372 -2.715 1.00 97.69 158 LYS A C 1
ATOM 1211 O O . LYS A 1 158 ? -4.930 -7.074 -2.691 1.00 97.69 158 LYS A O 1
ATOM 1216 N N . HIS A 1 159 ? -5.977 -5.150 -3.249 1.00 97.62 159 HIS A N 1
ATOM 1217 C CA . HIS A 1 159 ? -4.869 -4.556 -4.005 1.00 97.62 159 HIS A CA 1
ATOM 1218 C C . HIS A 1 159 ? -3.562 -4.514 -3.208 1.00 97.62 159 HIS A C 1
ATOM 1220 O O . HIS A 1 159 ? -2.547 -5.019 -3.674 1.00 97.62 159 HIS A O 1
ATOM 1226 N N . LEU A 1 160 ? -3.602 -3.967 -1.990 1.00 98.12 160 LEU A N 1
ATOM 1227 C CA . LEU A 1 160 ? -2.415 -3.719 -1.171 1.00 98.12 160 LEU A CA 1
ATOM 1228 C C . LEU A 1 160 ? -1.831 -4.983 -0.527 1.00 98.12 160 LEU A C 1
ATOM 1230 O O . LEU A 1 160 ? -0.611 -5.106 -0.404 1.00 98.12 160 LEU A O 1
ATOM 1234 N N . PHE A 1 161 ? -2.685 -5.901 -0.059 1.00 98.12 161 PHE A N 1
ATOM 1235 C CA . PHE A 1 161 ? -2.247 -6.981 0.832 1.00 98.12 161 PHE A CA 1
ATOM 1236 C C . PHE A 1 161 ? -2.527 -8.382 0.303 1.00 98.12 161 PHE A C 1
ATOM 1238 O O . PHE A 1 161 ? -1.677 -9.252 0.475 1.00 98.12 161 PHE A O 1
ATOM 1245 N N . LEU A 1 162 ? -3.716 -8.642 -0.247 1.00 97.31 162 LEU A N 1
ATOM 1246 C CA . LEU A 1 162 ? -4.178 -10.020 -0.465 1.00 97.31 162 LEU A CA 1
ATOM 1247 C C . LEU A 1 162 ? -3.887 -10.556 -1.869 1.00 97.31 162 LEU A C 1
ATOM 1249 O O . LEU A 1 162 ? -3.692 -11.765 -2.009 1.00 97.31 162 LEU A O 1
ATOM 1253 N N . ASP A 1 163 ? -3.839 -9.681 -2.869 1.00 96.44 163 ASP A N 1
ATOM 1254 C CA . ASP A 1 163 ? -3.555 -10.038 -4.254 1.00 96.44 163 ASP A CA 1
ATOM 1255 C C . ASP A 1 163 ? -2.046 -9.983 -4.525 1.00 96.44 163 ASP A C 1
ATOM 1257 O O . ASP A 1 163 ? -1.320 -9.114 -4.033 1.00 96.44 163 ASP A O 1
ATOM 1261 N N . THR A 1 164 ? -1.570 -10.935 -5.321 1.00 96.62 164 THR A N 1
ATOM 1262 C CA . THR A 1 164 ? -0.242 -10.903 -5.930 1.00 96.62 164 THR A CA 1
ATOM 1263 C C . THR A 1 164 ? -0.305 -10.191 -7.275 1.00 96.62 164 THR A C 1
ATOM 1265 O O . THR A 1 164 ? -1.310 -10.224 -7.985 1.00 96.62 164 THR A O 1
ATOM 1268 N N . HIS A 1 165 ? 0.808 -9.575 -7.657 1.00 96.00 165 HIS A N 1
ATOM 1269 C CA . HIS A 1 165 ? 0.936 -8.779 -8.870 1.00 96.00 165 HIS A CA 1
ATOM 1270 C C . HIS A 1 165 ? 2.187 -9.184 -9.638 1.00 96.00 165 HIS A C 1
ATOM 1272 O O . HIS A 1 165 ? 3.164 -9.662 -9.064 1.00 96.00 165 HIS A O 1
ATOM 1278 N N . GLN A 1 166 ? 2.201 -8.956 -10.949 1.00 96.69 166 GLN A N 1
ATOM 1279 C CA . GLN A 1 166 ? 3.422 -9.096 -11.737 1.00 96.69 166 GLN A CA 1
ATOM 1280 C C . GLN A 1 166 ? 4.328 -7.880 -11.503 1.00 96.69 166 GLN A C 1
ATOM 1282 O O . GLN A 1 166 ? 4.140 -6.833 -12.119 1.00 96.69 166 GLN A O 1
ATOM 1287 N N . LEU A 1 167 ? 5.328 -8.026 -10.631 1.00 95.62 167 LEU A N 1
ATOM 1288 C CA . LEU A 1 167 ? 6.216 -6.944 -10.198 1.00 95.62 167 LEU A CA 1
ATOM 1289 C C . LEU A 1 167 ? 7.639 -7.110 -10.729 1.00 95.62 167 LEU A C 1
ATOM 1291 O O . LEU A 1 167 ? 8.204 -8.204 -10.714 1.00 95.62 167 LEU A O 1
ATOM 1295 N N . SER A 1 168 ? 8.220 -5.997 -11.174 1.00 94.06 168 SER A N 1
ATOM 1296 C CA . SER A 1 168 ? 9.642 -5.857 -11.488 1.00 94.06 168 SER A CA 1
ATOM 1297 C C . SER A 1 168 ? 10.323 -5.170 -10.308 1.00 94.06 168 SER A C 1
ATOM 1299 O O . SER A 1 168 ? 9.953 -4.055 -9.946 1.00 94.06 168 SER A O 1
ATOM 1301 N N . ILE A 1 169 ? 11.296 -5.839 -9.690 1.00 90.69 169 ILE A N 1
ATOM 1302 C CA . ILE A 1 169 ? 12.035 -5.330 -8.527 1.00 90.69 169 ILE A CA 1
ATOM 1303 C C . ILE A 1 169 ? 13.494 -5.158 -8.924 1.00 90.69 169 ILE A C 1
ATOM 1305 O O . ILE A 1 169 ? 14.100 -6.085 -9.447 1.00 90.69 169 ILE A O 1
ATOM 1309 N N . ASP A 1 170 ? 14.062 -3.980 -8.687 1.00 89.31 170 ASP A N 1
ATOM 1310 C CA . ASP A 1 170 ? 15.472 -3.687 -8.970 1.00 89.31 170 ASP A CA 1
ATOM 1311 C C . ASP A 1 170 ? 15.897 -4.007 -10.422 1.00 89.31 170 ASP A C 1
ATOM 1313 O O . ASP A 1 170 ? 16.992 -4.505 -10.688 1.00 89.31 170 ASP A O 1
ATOM 1317 N N . GLY A 1 171 ? 14.992 -3.771 -11.379 1.00 89.56 171 GLY A N 1
ATOM 1318 C CA . GLY A 1 171 ? 15.242 -4.009 -12.802 1.00 89.56 171 GLY A CA 1
ATOM 1319 C C . GLY A 1 171 ? 15.286 -5.479 -13.220 1.00 89.56 171 GLY A C 1
ATOM 1320 O O . GLY A 1 171 ? 15.794 -5.789 -14.300 1.00 89.56 171 GLY A O 1
ATOM 1321 N N . VAL A 1 172 ? 14.785 -6.401 -12.394 1.00 92.44 172 VAL A N 1
ATOM 1322 C CA . VAL A 1 172 ? 14.662 -7.818 -12.768 1.00 92.44 172 VAL A CA 1
ATOM 1323 C C . VAL A 1 172 ? 13.333 -8.093 -13.486 1.00 92.44 172 VAL A C 1
ATOM 1325 O O . VAL A 1 172 ? 12.353 -7.391 -13.247 1.00 92.44 172 VAL A O 1
ATOM 1328 N N . PRO A 1 173 ? 13.248 -9.126 -14.348 1.00 95.25 173 PRO A N 1
ATOM 1329 C CA . PRO A 1 173 ? 11.995 -9.495 -15.004 1.00 95.25 173 PRO A CA 1
ATOM 1330 C C . PRO A 1 173 ? 10.840 -9.730 -14.027 1.00 95.25 173 PRO A C 1
ATOM 1332 O O . PRO A 1 173 ? 11.056 -10.188 -12.903 1.00 95.25 173 PRO A O 1
ATOM 1335 N N . TYR A 1 174 ? 9.619 -9.476 -14.505 1.00 96.06 174 TYR A N 1
ATOM 1336 C CA . TYR A 1 174 ? 8.399 -9.602 -13.717 1.00 96.06 174 TYR A CA 1
ATOM 1337 C C . TYR A 1 174 ? 8.262 -10.965 -13.041 1.00 96.06 174 TYR A C 1
ATOM 1339 O O . TYR A 1 174 ? 8.415 -12.012 -13.675 1.00 96.06 174 TYR A O 1
ATOM 1347 N N . LYS A 1 175 ? 7.893 -10.937 -11.763 1.00 96.62 175 LYS A N 1
ATOM 1348 C CA . LYS A 1 175 ? 7.518 -12.110 -10.97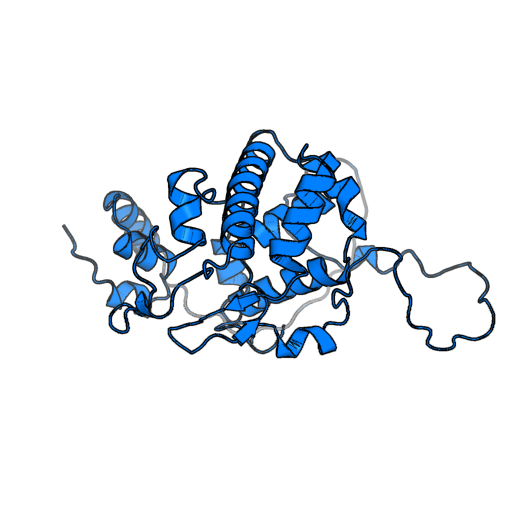2 1.00 96.62 175 LYS A CA 1
ATOM 1349 C C . LYS A 1 175 ? 6.207 -11.840 -10.259 1.00 96.62 175 LYS A C 1
ATOM 1351 O O . LYS A 1 175 ? 5.917 -10.696 -9.929 1.00 96.62 175 LYS A O 1
ATOM 1356 N N . GLU A 1 176 ? 5.433 -12.891 -10.043 1.00 97.00 176 GLU A N 1
ATOM 1357 C CA . GLU A 1 176 ? 4.235 -12.817 -9.217 1.00 97.00 176 GLU A CA 1
ATOM 1358 C C . GLU A 1 176 ? 4.653 -12.636 -7.754 1.00 97.00 176 GLU A C 1
ATOM 1360 O O . GLU A 1 176 ? 5.309 -13.512 -7.190 1.00 97.00 176 GLU A O 1
ATOM 1365 N N . LEU A 1 177 ? 4.346 -11.478 -7.172 1.00 97.00 177 LEU A N 1
ATOM 1366 C CA . LEU A 1 177 ? 4.787 -11.067 -5.840 1.00 97.00 177 LEU A CA 1
ATOM 1367 C C . LEU A 1 177 ? 3.718 -10.207 -5.159 1.00 97.00 177 LEU A C 1
ATOM 1369 O O . LEU A 1 177 ? 2.929 -9.539 -5.825 1.00 97.00 177 LEU A O 1
ATOM 1373 N N . TYR A 1 178 ? 3.741 -10.155 -3.833 1.00 97.75 178 TYR A N 1
ATOM 1374 C CA . TYR A 1 178 ? 3.085 -9.087 -3.084 1.00 97.75 178 TYR A CA 1
ATOM 1375 C C . TYR A 1 178 ? 3.856 -7.768 -3.212 1.00 97.75 178 TYR A C 1
ATOM 1377 O O . TYR A 1 178 ? 5.069 -7.767 -3.444 1.00 97.75 178 TYR A O 1
ATOM 1385 N N . PHE A 1 179 ? 3.171 -6.640 -3.001 1.00 96.62 179 PHE A N 1
ATOM 1386 C CA . PHE A 1 179 ? 3.855 -5.361 -2.824 1.00 96.62 179 PHE A CA 1
ATOM 1387 C C . PHE A 1 179 ? 4.797 -5.396 -1.617 1.00 96.62 179 PHE A C 1
ATOM 1389 O O . PHE A 1 179 ? 4.555 -6.096 -0.630 1.00 96.62 179 PHE A O 1
ATOM 1396 N N . ARG A 1 180 ? 5.879 -4.614 -1.709 1.00 94.56 180 ARG A N 1
ATOM 1397 C CA . ARG A 1 180 ? 6.795 -4.395 -0.587 1.00 94.56 180 ARG A CA 1
ATOM 1398 C C . ARG A 1 180 ? 6.044 -3.645 0.510 1.00 94.56 180 ARG A C 1
ATOM 1400 O O . ARG A 1 180 ? 5.370 -2.662 0.218 1.00 94.56 180 ARG A O 1
ATOM 1407 N N . ALA A 1 181 ? 6.198 -4.096 1.751 1.00 97.06 181 ALA A N 1
ATOM 1408 C CA . ALA A 1 181 ? 5.589 -3.436 2.890 1.00 97.06 181 ALA A CA 1
ATOM 1409 C C . ALA A 1 181 ? 6.054 -1.976 3.020 1.00 97.06 181 ALA A C 1
ATOM 1411 O O . ALA A 1 181 ? 7.253 -1.694 3.052 1.00 97.06 181 ALA A O 1
ATOM 1412 N N . ASP A 1 182 ? 5.086 -1.070 3.124 1.00 97.38 182 ASP A N 1
ATOM 1413 C CA . ASP A 1 182 ? 5.298 0.342 3.426 1.00 97.38 182 ASP A CA 1
ATOM 1414 C C . ASP A 1 182 ? 4.966 0.640 4.897 1.00 97.38 182 ASP A C 1
ATOM 1416 O O . ASP A 1 182 ? 3.976 0.143 5.443 1.00 97.38 182 ASP A O 1
ATOM 1420 N N . GLN A 1 183 ? 5.806 1.448 5.540 1.00 97.62 183 GLN A N 1
ATOM 1421 C CA . GLN A 1 183 ? 5.722 1.766 6.967 1.00 97.62 183 GLN A CA 1
ATOM 1422 C C . GLN A 1 183 ? 4.456 2.548 7.341 1.00 97.62 183 GLN A C 1
ATOM 1424 O O . GLN A 1 183 ? 3.818 2.246 8.352 1.00 97.62 183 GLN A O 1
ATOM 1429 N N . ASP A 1 184 ? 4.081 3.530 6.523 1.00 98.31 184 ASP A N 1
ATOM 1430 C CA . ASP A 1 184 ? 2.981 4.442 6.788 1.00 98.31 184 ASP A CA 1
ATOM 1431 C C . ASP A 1 184 ? 1.665 3.690 6.568 1.00 98.31 184 ASP A C 1
ATOM 1433 O O . ASP A 1 184 ? 0.782 3.721 7.427 1.00 98.31 184 ASP A O 1
ATOM 1437 N N . ILE A 1 185 ? 1.582 2.892 5.496 1.00 98.69 185 ILE A N 1
ATOM 1438 C CA . ILE A 1 185 ? 0.441 2.005 5.228 1.00 98.69 185 ILE A CA 1
ATOM 1439 C C . ILE A 1 185 ? 0.302 0.926 6.317 1.00 98.69 185 ILE A C 1
ATOM 1441 O O . ILE A 1 185 ? -0.808 0.705 6.813 1.00 98.69 185 ILE A O 1
ATOM 1445 N N . ALA A 1 186 ? 1.398 0.270 6.730 1.00 98.31 186 ALA A N 1
ATOM 1446 C CA . ALA A 1 186 ? 1.370 -0.743 7.794 1.00 98.31 186 ALA A CA 1
ATOM 1447 C C . ALA A 1 186 ? 0.801 -0.163 9.093 1.00 98.31 186 ALA A C 1
ATOM 1449 O O . ALA A 1 186 ? -0.104 -0.743 9.706 1.00 98.31 186 ALA A O 1
ATOM 1450 N N . TYR A 1 187 ? 1.336 0.987 9.510 1.00 98.44 187 TYR A N 1
ATOM 1451 C CA . TYR A 1 187 ? 0.916 1.663 10.727 1.00 98.44 187 TYR A CA 1
ATOM 1452 C C . TYR A 1 187 ? -0.543 2.120 10.633 1.00 98.44 187 TYR A C 1
ATOM 1454 O O . TYR A 1 187 ? -1.343 1.794 11.514 1.00 98.44 187 TYR A O 1
ATOM 1462 N N . ALA A 1 188 ? -0.907 2.813 9.551 1.00 98.56 188 ALA A N 1
ATOM 1463 C CA . ALA A 1 188 ? -2.248 3.344 9.333 1.00 98.56 188 ALA A CA 1
ATOM 1464 C C . ALA A 1 188 ? -3.314 2.242 9.347 1.00 98.56 188 ALA A C 1
ATOM 1466 O O . ALA A 1 188 ? -4.338 2.384 10.021 1.00 98.56 188 ALA A O 1
ATOM 1467 N N . TRP A 1 189 ? -3.068 1.122 8.656 1.00 98.81 189 TRP A N 1
ATOM 1468 C CA . TRP A 1 189 ? -4.017 0.010 8.600 1.00 98.81 189 TRP A CA 1
ATOM 1469 C C . TRP A 1 189 ? -4.220 -0.626 9.978 1.00 98.81 189 TRP A C 1
ATOM 1471 O O . TRP A 1 189 ? -5.355 -0.800 10.426 1.00 98.81 189 TRP A O 1
ATOM 1481 N N . GLN A 1 190 ? -3.133 -0.911 10.703 1.00 98.56 190 GLN A N 1
ATOM 1482 C CA . GLN A 1 190 ? -3.227 -1.473 12.055 1.00 98.56 190 GLN A CA 1
ATOM 1483 C C . GLN A 1 190 ? -3.862 -0.506 13.059 1.00 98.56 190 GLN A C 1
ATOM 1485 O O . GLN A 1 190 ? -4.519 -0.940 14.008 1.00 98.56 190 GLN A O 1
ATOM 1490 N N . LEU A 1 191 ? -3.688 0.802 12.869 1.00 98.50 191 LEU A N 1
ATOM 1491 C CA . LEU A 1 191 ? -4.357 1.809 13.681 1.00 98.50 191 LEU A CA 1
ATOM 1492 C C . LEU A 1 191 ? -5.866 1.819 13.404 1.00 98.50 191 LEU A C 1
ATOM 1494 O O . LEU A 1 191 ? -6.659 1.793 14.349 1.00 98.50 191 LEU A O 1
ATOM 1498 N N . ALA A 1 192 ? -6.254 1.771 12.126 1.00 98.69 192 ALA A N 1
ATOM 1499 C CA . ALA A 1 192 ? -7.645 1.713 11.685 1.00 98.69 192 ALA A CA 1
ATOM 1500 C C . ALA A 1 192 ? -8.362 0.424 12.119 1.00 98.69 192 ALA A C 1
ATOM 1502 O O . ALA A 1 192 ? -9.573 0.437 12.313 1.00 98.69 192 ALA A O 1
ATOM 1503 N N . GLN A 1 193 ? -7.644 -0.679 12.349 1.00 98.62 193 GLN A N 1
ATOM 1504 C CA . GLN A 1 193 ? -8.213 -1.888 12.961 1.00 98.62 193 GLN A CA 1
ATOM 1505 C C . GLN A 1 193 ? -8.593 -1.690 14.442 1.00 98.62 193 GLN A C 1
ATOM 1507 O O . GLN A 1 193 ? -9.443 -2.413 14.960 1.00 98.62 193 GLN A O 1
ATOM 1512 N N . LYS A 1 194 ? -7.969 -0.731 15.141 1.00 98.12 194 LYS A N 1
ATOM 1513 C CA . LYS A 1 194 ? -8.047 -0.590 16.608 1.00 98.12 194 LYS A CA 1
ATOM 1514 C C . LYS A 1 194 ? -8.904 0.579 17.076 1.00 98.12 194 LYS A C 1
ATOM 1516 O O . LYS A 1 194 ? -9.555 0.472 18.115 1.00 98.12 194 LYS A O 1
ATOM 1521 N N . LYS A 1 195 ? -8.878 1.704 16.361 1.00 98.25 195 LYS A N 1
ATOM 1522 C CA . LYS A 1 195 ? -9.585 2.925 16.763 1.00 98.25 195 LYS A CA 1
ATOM 1523 C C . LYS A 1 195 ? -10.126 3.691 15.570 1.00 98.25 195 LYS A C 1
ATOM 1525 O O . LYS A 1 195 ? -9.581 3.608 14.475 1.00 98.25 195 LYS A O 1
ATOM 1530 N N . GLU A 1 196 ? -11.140 4.506 15.836 1.00 98.50 196 GLU A N 1
ATOM 1531 C CA . GLU A 1 196 ? -11.561 5.553 14.912 1.00 98.50 196 GLU A CA 1
ATOM 1532 C C . GLU A 1 196 ? -10.413 6.550 14.693 1.00 98.50 196 GLU A C 1
ATOM 1534 O O . GLU A 1 196 ? -9.719 6.958 15.636 1.00 98.50 196 GLU A O 1
ATOM 1539 N N . LEU A 1 197 ? -10.181 6.887 13.428 1.00 98.50 197 LEU A N 1
ATOM 1540 C CA . LEU A 1 197 ? -9.113 7.782 13.016 1.00 98.50 197 LEU A CA 1
ATOM 1541 C C . LEU A 1 197 ? -9.520 9.250 13.211 1.00 98.50 197 LEU A C 1
ATOM 1543 O O . LEU A 1 197 ? -10.695 9.612 13.109 1.00 98.50 197 LEU A O 1
ATOM 1547 N N . THR A 1 198 ? -8.544 10.116 13.490 1.00 98.44 198 THR A N 1
ATOM 1548 C CA . THR A 1 198 ? -8.763 11.571 13.512 1.00 98.44 198 THR A CA 1
ATOM 1549 C C . THR A 1 198 ? -9.092 12.089 12.110 1.00 98.44 198 THR A C 1
ATOM 1551 O O . THR A 1 198 ? -8.875 11.398 11.121 1.00 98.44 198 THR A O 1
ATOM 1554 N N . VAL A 1 199 ? -9.579 13.329 11.997 1.00 98.19 199 VAL A N 1
ATOM 1555 C CA . VAL A 1 199 ? -9.865 13.948 10.686 1.00 98.19 199 VAL A CA 1
ATOM 1556 C C . VAL A 1 199 ? -8.637 13.908 9.766 1.00 98.19 199 VAL A C 1
ATOM 1558 O O . VAL A 1 199 ? -8.738 13.434 8.645 1.00 98.19 199 VAL A O 1
ATOM 1561 N N . GLU A 1 200 ? -7.466 14.291 10.278 1.00 98.19 200 GLU A N 1
ATOM 1562 C CA . GLU A 1 200 ? -6.191 14.276 9.542 1.00 98.19 200 GLU A CA 1
ATOM 1563 C C . GLU A 1 200 ? -5.807 12.862 9.065 1.00 98.19 200 GLU A C 1
ATOM 1565 O O . GLU A 1 200 ? -5.399 12.669 7.923 1.00 98.19 200 GLU A O 1
ATOM 1570 N N . GLU A 1 201 ? -5.951 11.862 9.941 1.00 98.62 201 GLU A N 1
ATOM 1571 C CA . GLU A 1 201 ? -5.663 10.455 9.636 1.00 98.62 201 GLU A CA 1
ATOM 1572 C C . GLU A 1 201 ? -6.658 9.894 8.596 1.00 98.62 201 GLU A C 1
ATOM 1574 O O . GLU A 1 201 ? -6.276 9.114 7.725 1.00 98.62 201 GLU A O 1
ATOM 1579 N N . ARG A 1 202 ? -7.931 10.312 8.651 1.00 98.50 202 ARG A N 1
ATOM 1580 C CA . ARG A 1 202 ? -8.966 9.938 7.672 1.00 98.50 202 ARG A CA 1
ATOM 1581 C C . ARG A 1 202 ? -8.738 10.586 6.312 1.00 98.50 202 ARG A C 1
ATOM 1583 O O . ARG A 1 202 ? -8.927 9.915 5.301 1.00 98.50 202 ARG A O 1
ATOM 1590 N N . ASP A 1 203 ? -8.321 11.849 6.280 1.00 98.50 203 ASP A N 1
ATOM 1591 C CA . ASP A 1 203 ? -7.982 12.551 5.039 1.00 98.50 203 ASP A CA 1
ATOM 1592 C C . ASP A 1 203 ? -6.788 11.881 4.349 1.00 98.50 203 ASP A C 1
ATOM 1594 O O . ASP A 1 203 ? -6.836 11.625 3.145 1.00 98.50 203 ASP A O 1
ATOM 1598 N N . TRP A 1 204 ? -5.770 11.492 5.125 1.00 98.62 204 TRP A N 1
ATOM 1599 C CA . TRP A 1 204 ? -4.648 10.692 4.630 1.00 98.62 204 TRP A CA 1
ATOM 1600 C C . TRP A 1 204 ? -5.125 9.359 4.034 1.00 98.62 204 TRP A C 1
ATOM 1602 O O . TRP A 1 204 ? -4.768 9.020 2.908 1.00 98.62 204 TRP A O 1
ATOM 1612 N N . PHE A 1 205 ? -5.997 8.628 4.740 1.00 98.38 205 PHE A N 1
ATOM 1613 C CA . PHE A 1 205 ? -6.504 7.331 4.274 1.00 98.38 205 PHE A CA 1
ATOM 1614 C C . PHE A 1 205 ? -7.384 7.465 3.024 1.00 98.38 205 PHE A C 1
ATOM 1616 O O . PHE A 1 205 ? -7.342 6.616 2.137 1.00 98.38 205 PHE A O 1
ATOM 1623 N N . ARG A 1 206 ? -8.166 8.547 2.918 1.00 98.69 206 ARG A N 1
ATOM 1624 C CA . ARG A 1 206 ? -8.944 8.871 1.716 1.00 98.69 206 ARG A CA 1
ATOM 1625 C C . ARG A 1 206 ? -8.030 9.166 0.528 1.00 98.69 206 ARG A C 1
ATOM 1627 O O . ARG A 1 206 ? -8.328 8.718 -0.575 1.00 98.69 206 ARG A O 1
ATOM 1634 N N . GLN A 1 207 ? -6.935 9.893 0.742 1.00 98.62 207 GLN A N 1
ATOM 1635 C CA . GLN A 1 207 ? -5.950 10.148 -0.306 1.00 98.62 207 GLN A CA 1
ATOM 1636 C C . GLN A 1 207 ? -5.254 8.853 -0.748 1.00 98.62 207 GLN A C 1
ATOM 1638 O O . GLN A 1 207 ? -5.157 8.616 -1.951 1.00 98.62 207 GLN A O 1
ATOM 1643 N N . LEU A 1 208 ? -4.863 7.992 0.202 1.00 98.62 208 LEU A N 1
ATOM 1644 C CA . LEU A 1 208 ? -4.341 6.655 -0.097 1.00 98.62 208 LEU A CA 1
ATOM 1645 C C . LEU A 1 208 ? -5.346 5.870 -0.947 1.00 98.62 208 LEU A C 1
ATOM 1647 O O . LEU A 1 208 ? -5.000 5.389 -2.015 1.00 98.62 208 LEU A O 1
ATOM 1651 N N . ALA A 1 209 ? -6.613 5.801 -0.530 1.00 98.69 209 ALA A N 1
ATOM 1652 C CA . ALA A 1 209 ? -7.653 5.089 -1.271 1.00 98.69 209 ALA A CA 1
ATOM 1653 C C . ALA A 1 209 ? -7.785 5.566 -2.720 1.00 98.69 209 ALA A C 1
ATOM 1655 O O . ALA A 1 209 ? -7.847 4.748 -3.634 1.00 98.69 209 ALA A O 1
ATOM 1656 N N . ASN A 1 210 ? -7.795 6.882 -2.942 1.00 98.56 210 ASN A N 1
ATOM 1657 C CA . ASN A 1 210 ? -7.876 7.436 -4.290 1.00 98.56 210 ASN A CA 1
ATOM 1658 C C . ASN A 1 210 ? -6.666 7.021 -5.143 1.00 98.56 210 ASN A C 1
ATOM 1660 O O . ASN A 1 210 ? -6.853 6.624 -6.294 1.00 98.56 210 ASN A O 1
ATOM 1664 N N . HIS A 1 211 ? -5.455 7.071 -4.576 1.00 98.50 211 HIS A N 1
ATOM 1665 C CA . HIS A 1 211 ? -4.224 6.664 -5.256 1.00 98.50 211 HIS A CA 1
ATOM 1666 C C . HIS A 1 211 ? -4.236 5.170 -5.609 1.00 98.50 211 HIS A C 1
ATOM 1668 O O . HIS A 1 211 ? -4.162 4.808 -6.783 1.00 98.50 211 HIS A O 1
ATOM 1674 N N . GLU A 1 212 ? -4.417 4.310 -4.606 1.00 98.06 212 GLU A N 1
ATOM 1675 C CA . GLU A 1 212 ? -4.341 2.853 -4.749 1.00 98.06 212 GLU A CA 1
ATOM 1676 C C . GLU A 1 212 ? -5.428 2.309 -5.683 1.00 98.06 212 GLU A C 1
ATOM 1678 O O . GLU A 1 212 ? -5.172 1.452 -6.527 1.00 98.06 212 GLU A O 1
ATOM 1683 N N . LEU A 1 213 ? -6.655 2.837 -5.602 1.00 98.25 213 LEU A N 1
ATOM 1684 C CA . LEU A 1 213 ? -7.743 2.405 -6.484 1.00 98.25 213 LEU A CA 1
ATOM 1685 C C . LEU A 1 213 ? -7.548 2.899 -7.924 1.00 98.25 213 LEU A C 1
ATOM 1687 O O . LEU A 1 213 ? -7.926 2.196 -8.865 1.00 98.25 213 LEU A O 1
ATOM 1691 N N . LYS A 1 214 ? -6.939 4.077 -8.123 1.00 98.50 214 LYS A N 1
ATOM 1692 C CA . LYS A 1 214 ? -6.568 4.563 -9.459 1.00 98.50 214 LYS A CA 1
ATOM 1693 C C . LYS A 1 214 ? -5.459 3.712 -10.067 1.00 98.50 214 LYS A C 1
ATOM 1695 O O . LYS A 1 214 ? -5.552 3.342 -11.237 1.00 98.50 214 LYS A O 1
ATOM 1700 N N . GLU A 1 215 ? -4.432 3.399 -9.285 1.00 98.25 215 GLU A N 1
ATOM 1701 C CA . GLU A 1 215 ? -3.340 2.523 -9.695 1.00 98.25 215 GLU A CA 1
ATOM 1702 C C . GLU A 1 215 ? -3.869 1.139 -10.078 1.00 98.25 215 GLU A C 1
ATOM 1704 O O . GLU A 1 215 ? -3.617 0.670 -11.192 1.00 98.25 215 GLU A O 1
ATOM 1709 N N . LYS A 1 216 ? -4.700 0.538 -9.220 1.00 97.31 216 LYS A N 1
ATOM 1710 C CA . LYS A 1 216 ? -5.372 -0.730 -9.505 1.00 97.31 216 LYS A CA 1
ATOM 1711 C C . LYS A 1 216 ? -6.162 -0.679 -10.814 1.00 97.31 216 LYS A C 1
ATOM 1713 O O . LYS A 1 216 ? -6.027 -1.573 -11.643 1.00 97.31 216 LYS A O 1
ATOM 1718 N N . GLU A 1 217 ? -6.961 0.367 -11.042 1.00 98.00 217 GLU A N 1
ATOM 1719 C CA . GLU A 1 217 ? -7.740 0.530 -12.281 1.00 98.00 217 GLU A CA 1
ATOM 1720 C C . GLU A 1 217 ? -6.842 0.528 -13.534 1.00 98.00 217 GLU A C 1
ATOM 1722 O O . GLU A 1 217 ? -7.219 0.008 -14.588 1.00 98.00 217 GLU A O 1
ATOM 1727 N N . LEU A 1 218 ? -5.657 1.134 -13.444 1.00 98.44 218 LEU A N 1
ATOM 1728 C CA . LEU A 1 218 ? -4.678 1.160 -14.529 1.00 98.44 218 LEU A CA 1
ATOM 1729 C C . LEU A 1 218 ? -4.019 -0.210 -14.724 1.00 98.44 218 LEU A C 1
ATOM 1731 O O . LEU A 1 218 ? -3.863 -0.648 -15.868 1.00 98.44 218 LEU A O 1
ATOM 1735 N N . MET A 1 219 ? -3.694 -0.898 -13.629 1.00 97.62 219 MET A N 1
ATOM 1736 C CA . MET A 1 219 ? -3.140 -2.251 -13.656 1.00 97.62 219 MET A CA 1
ATOM 1737 C C . MET A 1 219 ? -4.122 -3.271 -14.234 1.00 97.62 219 MET A C 1
ATOM 1739 O O . MET A 1 219 ? -3.748 -4.049 -15.111 1.00 97.62 219 MET A O 1
ATOM 1743 N N . ASP A 1 220 ? -5.401 -3.188 -13.867 1.00 96.25 220 ASP A N 1
ATOM 1744 C CA . ASP A 1 220 ? -6.478 -4.014 -14.427 1.00 96.25 220 ASP A CA 1
ATOM 1745 C C . ASP A 1 220 ? -6.629 -3.816 -15.953 1.00 96.25 220 ASP A C 1
ATOM 1747 O O . ASP A 1 220 ? -7.087 -4.711 -16.667 1.00 96.25 220 ASP A O 1
ATOM 1751 N N . LYS A 1 221 ? -6.219 -2.653 -16.485 1.00 97.31 221 LYS A N 1
ATOM 1752 C CA . LYS A 1 221 ? -6.188 -2.344 -17.930 1.00 97.31 221 LYS A CA 1
ATOM 1753 C C . LYS A 1 221 ? -4.892 -2.780 -18.625 1.00 97.31 221 LYS A C 1
ATOM 1755 O O . LYS A 1 221 ? -4.722 -2.505 -19.813 1.00 97.31 221 LYS A O 1
ATOM 1760 N N . GLY A 1 222 ? -3.994 -3.457 -17.912 1.00 96.50 222 GLY A N 1
ATOM 1761 C CA . GLY A 1 222 ? -2.757 -4.030 -18.443 1.00 96.50 222 GLY A CA 1
ATOM 1762 C C . GLY A 1 222 ? -1.524 -3.130 -18.345 1.00 96.50 222 GLY A C 1
ATOM 1763 O O . GLY A 1 222 ? -0.494 -3.473 -18.922 1.00 96.50 222 GLY A O 1
ATOM 1764 N N . MET A 1 223 ? -1.598 -1.994 -17.645 1.00 97.44 223 MET A N 1
ATOM 1765 C CA . MET A 1 223 ? -0.413 -1.178 -17.357 1.00 97.44 223 MET A CA 1
ATOM 1766 C C . MET A 1 223 ? 0.387 -1.816 -16.208 1.00 97.44 223 MET A C 1
ATOM 1768 O O . MET A 1 223 ? -0.204 -2.139 -15.183 1.00 97.44 223 MET A O 1
ATOM 1772 N N . PRO A 1 224 ? 1.710 -2.015 -16.319 1.00 97.06 224 PRO A N 1
ATOM 1773 C CA . PRO A 1 224 ? 2.488 -2.524 -15.192 1.00 97.06 224 PRO A CA 1
ATOM 1774 C C . PRO A 1 224 ? 2.542 -1.491 -14.056 1.00 97.06 224 PRO A C 1
ATOM 1776 O O . PRO A 1 224 ? 2.481 -0.289 -14.317 1.00 97.06 224 PRO A O 1
ATOM 1779 N N . LEU A 1 225 ? 2.732 -1.946 -12.808 1.00 96.12 225 LEU A N 1
ATOM 1780 C CA . LEU A 1 225 ? 3.016 -1.048 -11.677 1.00 96.12 225 LEU A CA 1
ATOM 1781 C C . LEU A 1 225 ? 4.203 -0.133 -12.019 1.00 96.12 225 LEU A C 1
ATOM 1783 O O . LEU A 1 225 ? 4.063 1.087 -12.070 1.00 96.12 225 LEU A O 1
ATOM 1787 N N . MET A 1 226 ? 5.336 -0.774 -12.329 1.00 94.88 226 MET A N 1
ATOM 1788 C CA . MET A 1 226 ? 6.563 -0.169 -12.844 1.00 94.88 226 MET A CA 1
ATOM 1789 C C . MET A 1 226 ? 7.002 -0.927 -14.105 1.00 94.88 226 MET A C 1
ATOM 1791 O O . MET A 1 226 ? 7.122 -2.159 -14.109 1.00 94.88 226 MET A O 1
ATOM 1795 N N . ASP A 1 227 ? 7.234 -0.204 -15.193 1.00 96.12 227 ASP A N 1
ATOM 1796 C CA . ASP A 1 227 ? 7.689 -0.730 -16.472 1.00 96.12 227 ASP A CA 1
ATOM 1797 C C . ASP A 1 227 ? 9.199 -0.973 -16.442 1.00 96.12 227 ASP A C 1
ATOM 1799 O O . ASP A 1 227 ? 9.988 -0.076 -16.136 1.00 96.12 227 ASP A O 1
ATOM 1803 N N . LEU A 1 228 ? 9.621 -2.187 -16.800 1.00 95.62 228 LEU A N 1
ATOM 1804 C CA . LEU A 1 228 ? 11.030 -2.583 -16.784 1.00 95.62 228 LEU A CA 1
ATOM 1805 C C . LEU A 1 228 ? 11.929 -1.665 -17.634 1.00 95.62 228 LEU A C 1
ATOM 1807 O O . LEU A 1 228 ? 13.087 -1.454 -17.284 1.00 95.62 228 LEU A O 1
ATOM 1811 N N . SER A 1 229 ? 11.411 -1.084 -18.721 1.00 96.44 229 SER A N 1
ATOM 1812 C CA . SER A 1 229 ? 12.168 -0.161 -19.578 1.00 96.44 229 SER A CA 1
ATOM 1813 C C . SER A 1 229 ? 12.481 1.184 -18.919 1.00 96.44 229 SER A C 1
ATOM 1815 O O . SER A 1 229 ? 13.300 1.933 -19.449 1.00 96.44 229 SER A O 1
ATOM 1817 N N . THR A 1 230 ? 11.845 1.493 -17.786 1.00 96.62 230 THR A N 1
ATOM 1818 C CA . THR A 1 230 ? 12.128 2.695 -16.990 1.00 96.62 230 THR A CA 1
ATOM 1819 C C . THR A 1 230 ? 13.189 2.449 -15.917 1.00 96.62 230 THR A C 1
ATOM 1821 O O . THR A 1 230 ? 13.619 3.391 -15.261 1.00 96.62 230 THR A O 1
ATOM 1824 N N . TRP A 1 231 ? 13.666 1.209 -15.742 1.00 97.31 231 TRP A N 1
ATOM 1825 C CA . TRP A 1 231 ? 14.749 0.916 -14.805 1.00 97.31 231 TRP A CA 1
ATOM 1826 C C . TRP A 1 231 ? 16.057 1.600 -15.215 1.00 97.31 231 TRP A C 1
ATOM 1828 O O . TRP A 1 231 ? 16.579 1.395 -16.314 1.00 97.31 231 TRP A O 1
ATOM 1838 N N . ASN A 1 232 ? 16.632 2.353 -14.284 1.00 95.94 232 ASN A N 1
ATOM 1839 C CA . ASN A 1 232 ? 17.890 3.051 -14.451 1.00 95.94 232 ASN A CA 1
ATOM 1840 C C . ASN A 1 232 ? 18.976 2.410 -13.569 1.00 95.94 232 ASN A C 1
ATOM 1842 O O . ASN A 1 232 ? 19.023 2.639 -12.357 1.00 95.94 232 ASN A O 1
ATOM 1846 N N . PRO A 1 233 ? 19.917 1.645 -14.156 1.00 94.12 233 PRO A N 1
ATOM 1847 C CA . PRO A 1 233 ? 20.937 0.929 -13.391 1.00 94.12 233 PRO A CA 1
ATOM 1848 C C . PRO A 1 233 ? 21.988 1.854 -12.764 1.00 94.12 233 PRO A C 1
ATOM 1850 O O . PRO A 1 233 ? 22.796 1.395 -11.967 1.00 94.12 233 PRO A O 1
ATOM 1853 N N . LYS A 1 234 ? 22.031 3.143 -13.132 1.00 95.00 234 LYS A N 1
ATOM 1854 C CA . LYS A 1 234 ? 22.965 4.105 -12.524 1.00 95.00 234 LYS A CA 1
ATOM 1855 C C . LYS A 1 234 ? 22.437 4.661 -11.210 1.00 95.00 234 LYS A C 1
ATOM 1857 O O . LYS A 1 234 ? 23.228 4.997 -10.336 1.00 95.00 234 LYS A O 1
ATOM 1862 N N . THR A 1 235 ? 21.123 4.831 -11.119 1.00 94.94 235 THR A N 1
ATOM 1863 C CA . THR A 1 235 ? 20.444 5.363 -9.934 1.00 94.94 235 THR A CA 1
ATOM 1864 C C . THR A 1 235 ? 19.816 4.262 -9.088 1.00 94.94 235 THR A C 1
ATOM 1866 O O . THR A 1 235 ? 19.382 4.559 -7.978 1.00 94.94 235 THR A O 1
ATOM 1869 N N . GLU A 1 236 ? 19.783 3.025 -9.599 1.00 93.56 236 GLU A N 1
ATOM 1870 C CA . GLU A 1 236 ? 19.120 1.865 -8.993 1.00 93.56 236 GLU A CA 1
ATOM 1871 C C . GLU A 1 236 ? 17.647 2.159 -8.675 1.00 93.56 236 GLU A C 1
ATOM 1873 O O . GLU A 1 236 ? 17.119 1.812 -7.618 1.00 93.56 236 GLU A O 1
ATOM 1878 N N . ARG A 1 237 ? 16.983 2.865 -9.596 1.00 93.44 237 ARG A N 1
ATOM 1879 C CA . ARG A 1 237 ? 15.585 3.289 -9.480 1.00 93.44 237 ARG A CA 1
ATOM 1880 C C . ARG A 1 237 ? 14.894 3.188 -10.829 1.00 93.44 237 ARG A C 1
ATOM 1882 O O . ARG A 1 237 ? 15.538 3.245 -11.871 1.00 93.44 237 ARG A O 1
ATOM 1889 N N . PHE A 1 238 ? 13.575 3.080 -10.803 1.00 94.00 238 PHE A N 1
ATOM 1890 C CA . PHE A 1 238 ? 12.765 3.333 -11.986 1.00 94.00 238 PHE A CA 1
ATOM 1891 C C . PHE A 1 238 ? 12.620 4.847 -12.168 1.00 94.00 238 PHE A C 1
ATOM 1893 O O . PHE A 1 238 ? 12.263 5.552 -11.222 1.00 94.00 238 PHE A O 1
ATOM 1900 N N . ASP A 1 239 ? 12.940 5.346 -13.357 1.00 96.12 239 ASP A N 1
ATOM 1901 C CA . ASP A 1 239 ? 12.743 6.747 -13.707 1.00 96.12 239 ASP A CA 1
ATOM 1902 C C . ASP A 1 239 ? 11.235 7.017 -13.891 1.00 96.12 239 ASP A C 1
ATOM 1904 O O . ASP A 1 239 ? 10.561 6.222 -14.552 1.00 96.12 239 ASP A O 1
ATOM 1908 N N . PRO A 1 240 ? 10.685 8.117 -13.337 1.00 95.50 240 PRO A N 1
ATOM 1909 C CA . PRO A 1 240 ? 9.255 8.390 -13.433 1.00 95.50 240 PRO A CA 1
ATOM 1910 C C . PRO A 1 240 ? 8.771 8.534 -14.882 1.00 95.50 240 PRO A C 1
ATOM 1912 O O . PRO A 1 240 ? 9.272 9.381 -15.625 1.00 95.50 240 PRO A O 1
ATOM 1915 N N . ASP A 1 241 ? 7.756 7.758 -15.265 1.00 97.25 241 ASP A N 1
ATOM 1916 C CA . ASP A 1 241 ? 7.129 7.816 -16.591 1.00 97.25 241 ASP A CA 1
ATOM 1917 C C . ASP A 1 241 ? 5.623 7.474 -16.513 1.00 97.25 241 ASP A C 1
ATOM 1919 O O . ASP A 1 241 ? 5.227 6.307 -16.630 1.00 97.25 241 ASP A O 1
ATOM 1923 N N . PRO A 1 242 ? 4.744 8.491 -16.385 1.00 97.19 242 PRO A N 1
ATOM 1924 C CA . PRO A 1 242 ? 3.287 8.313 -16.387 1.00 97.19 242 PRO A CA 1
ATOM 1925 C C . PRO A 1 242 ? 2.712 7.692 -17.672 1.00 97.19 242 PRO A C 1
ATOM 1927 O O . PRO A 1 242 ? 1.531 7.345 -17.723 1.00 97.19 242 PRO A O 1
ATOM 1930 N N . GLY A 1 243 ? 3.500 7.591 -18.749 1.00 97.56 243 GLY A N 1
ATOM 1931 C CA . GLY A 1 243 ? 3.104 6.900 -19.973 1.00 97.56 243 GLY A CA 1
ATOM 1932 C C . GLY A 1 243 ? 3.218 5.378 -19.873 1.00 97.56 243 GLY A C 1
ATOM 1933 O O . GLY A 1 243 ? 2.570 4.679 -20.655 1.00 97.56 243 GLY A O 1
ATOM 1934 N N . LYS A 1 244 ? 4.010 4.871 -18.921 1.00 96.75 244 LYS A N 1
ATOM 1935 C CA . LYS A 1 244 ? 4.369 3.451 -18.808 1.00 96.75 244 LYS A CA 1
ATOM 1936 C C . LYS A 1 244 ? 4.030 2.817 -17.460 1.00 96.75 244 LYS A C 1
ATOM 1938 O O . LYS A 1 244 ? 3.722 1.631 -17.433 1.00 96.75 244 LYS A O 1
ATOM 1943 N N . ASN A 1 245 ? 4.052 3.593 -16.377 1.00 95.56 245 ASN A N 1
ATOM 1944 C CA . ASN A 1 245 ? 3.917 3.092 -15.009 1.00 95.56 245 ASN A CA 1
ATOM 1945 C C . ASN A 1 245 ? 2.543 3.455 -14.435 1.00 95.56 245 ASN A C 1
ATOM 1947 O O . ASN A 1 245 ? 2.160 4.630 -14.442 1.00 95.56 245 ASN A O 1
ATOM 1951 N N . ALA A 1 246 ? 1.811 2.471 -13.906 1.00 97.81 246 ALA A N 1
ATOM 1952 C CA . ALA A 1 246 ? 0.511 2.702 -13.276 1.00 97.81 246 ALA A CA 1
ATOM 1953 C C . ALA A 1 246 ? 0.641 3.616 -12.052 1.00 97.81 246 ALA A C 1
ATOM 1955 O O . ALA A 1 246 ? -0.141 4.558 -11.924 1.00 97.81 246 ALA A O 1
ATOM 1956 N N . HIS A 1 247 ? 1.677 3.403 -11.235 1.00 96.19 247 HIS A N 1
ATOM 1957 C CA . HIS A 1 247 ? 1.968 4.216 -10.055 1.00 96.19 247 HIS A CA 1
ATOM 1958 C C . HIS A 1 247 ? 2.207 5.693 -10.417 1.00 96.19 247 HIS A C 1
ATOM 1960 O O . HIS A 1 247 ? 1.574 6.606 -9.879 1.00 96.19 247 HIS A O 1
ATOM 1966 N N . ASP A 1 248 ? 3.079 5.961 -11.396 1.00 97.44 248 ASP A N 1
ATOM 1967 C CA . ASP A 1 248 ? 3.391 7.338 -11.806 1.00 97.44 248 ASP A CA 1
ATOM 1968 C C . ASP A 1 248 ? 2.197 8.015 -12.475 1.00 97.44 248 ASP A C 1
ATOM 1970 O O . ASP A 1 248 ? 1.984 9.216 -12.310 1.00 97.44 248 ASP A O 1
ATOM 1974 N N . LYS A 1 249 ? 1.395 7.249 -13.218 1.00 98.25 249 LYS A N 1
ATOM 1975 C CA . LYS A 1 249 ? 0.186 7.757 -13.858 1.00 98.25 249 LYS A CA 1
ATOM 1976 C C . LYS A 1 249 ? -0.916 8.073 -12.854 1.00 98.25 249 LYS A C 1
ATOM 1978 O O . LYS A 1 249 ? -1.561 9.108 -13.010 1.00 98.25 249 LYS A O 1
ATOM 1983 N N . ALA A 1 250 ? -1.111 7.237 -11.834 1.00 97.69 250 ALA A N 1
ATOM 1984 C CA . ALA A 1 250 ? -2.018 7.529 -10.728 1.00 97.69 250 ALA A CA 1
ATOM 1985 C C . ALA A 1 250 ? -1.590 8.816 -10.009 1.00 97.69 250 ALA A C 1
ATOM 1987 O O . ALA A 1 250 ? -2.415 9.701 -9.800 1.00 97.69 250 ALA A O 1
ATOM 1988 N N . ASN A 1 251 ? -0.286 8.994 -9.772 1.00 97.06 251 ASN A N 1
ATOM 1989 C CA . ASN A 1 251 ? 0.256 10.188 -9.118 1.00 97.06 251 ASN A CA 1
ATOM 1990 C C . ASN A 1 251 ? -0.025 11.521 -9.838 1.00 97.06 251 ASN A C 1
ATOM 1992 O O . ASN A 1 251 ? 0.052 12.577 -9.209 1.00 97.06 251 ASN A O 1
ATOM 1996 N N . VAL A 1 252 ? -0.358 11.508 -11.134 1.00 97.25 252 VAL A N 1
ATOM 1997 C CA . VAL A 1 252 ? -0.711 12.730 -11.878 1.00 97.25 252 VAL A CA 1
ATOM 1998 C C . VAL A 1 252 ? -2.054 13.309 -11.426 1.00 97.25 252 VAL A C 1
ATOM 2000 O O . VAL A 1 252 ? -2.203 14.531 -11.398 1.00 97.25 252 VAL A O 1
ATOM 2003 N N . THR A 1 253 ? -3.034 12.461 -11.103 1.00 96.06 253 THR A N 1
ATOM 2004 C CA . THR A 1 253 ? -4.394 12.894 -10.727 1.00 96.06 253 THR A CA 1
ATOM 2005 C C . THR A 1 253 ? -4.699 12.675 -9.256 1.00 96.06 253 THR A C 1
ATOM 2007 O O . THR A 1 253 ? -5.338 13.519 -8.634 1.00 96.06 253 THR A O 1
ATOM 2010 N N . ASP A 1 254 ? -4.208 11.571 -8.708 1.00 97.19 254 ASP A N 1
ATOM 2011 C CA . ASP A 1 254 ? -4.489 11.075 -7.370 1.00 97.19 254 ASP A CA 1
ATOM 2012 C C . ASP A 1 254 ? -3.141 10.765 -6.696 1.00 97.19 254 ASP A C 1
ATOM 2014 O O . ASP A 1 254 ? -2.718 9.610 -6.654 1.00 97.19 254 ASP A O 1
ATOM 2018 N N . PRO A 1 255 ? -2.389 11.792 -6.252 1.00 96.75 255 PRO A N 1
ATOM 2019 C CA . PRO A 1 255 ? -1.061 11.605 -5.677 1.00 96.75 255 PRO A CA 1
ATOM 2020 C C . PRO A 1 255 ? -1.113 10.778 -4.395 1.00 96.75 255 PRO A C 1
ATOM 2022 O O . PRO A 1 255 ? -1.964 11.028 -3.535 1.00 96.75 255 PRO A O 1
ATOM 2025 N N . ASN A 1 256 ? -0.158 9.858 -4.251 1.00 93.81 256 ASN A N 1
ATOM 2026 C CA . ASN A 1 256 ? 0.059 9.094 -3.026 1.00 93.81 256 ASN A CA 1
ATOM 2027 C C . ASN A 1 256 ? 0.233 10.075 -1.848 1.00 93.81 256 ASN A C 1
ATOM 2029 O O . ASN A 1 256 ? 0.906 11.108 -2.014 1.00 93.81 256 ASN A O 1
ATOM 2033 N N . PRO A 1 257 ? -0.413 9.854 -0.690 1.00 96.75 257 PRO A N 1
ATOM 2034 C CA . PRO A 1 257 ? -0.192 10.712 0.463 1.00 96.75 257 PRO A CA 1
ATOM 2035 C C . PRO A 1 257 ? 1.274 10.736 0.925 1.00 96.75 257 PRO A C 1
ATOM 2037 O O . PRO A 1 257 ? 2.086 9.872 0.609 1.00 96.75 257 PRO A O 1
ATOM 2040 N N . GLY A 1 258 ? 1.614 11.777 1.689 1.00 95.06 258 GLY A N 1
ATOM 2041 C CA . GLY A 1 258 ? 2.910 11.877 2.363 1.00 95.06 258 GLY A CA 1
ATOM 2042 C C . GLY A 1 258 ? 2.987 11.002 3.620 1.00 95.06 258 GLY A C 1
ATOM 2043 O O . GLY A 1 258 ? 2.278 10.012 3.753 1.00 95.06 258 GLY A O 1
ATOM 2044 N N . GLU A 1 259 ? 3.815 11.407 4.581 1.00 96.06 259 GLU A N 1
ATOM 2045 C CA . GLU A 1 259 ? 3.954 10.718 5.876 1.00 96.06 259 GLU A CA 1
ATOM 2046 C C . GLU A 1 259 ? 2.607 10.647 6.627 1.00 96.06 259 GLU A C 1
ATOM 2048 O O . GLU A 1 259 ? 1.833 11.615 6.633 1.00 96.06 259 GLU A O 1
ATOM 2053 N N . PHE A 1 260 ? 2.324 9.516 7.282 1.00 97.75 260 PHE A N 1
ATOM 2054 C CA . PHE A 1 260 ? 1.110 9.355 8.078 1.00 97.75 260 PHE A CA 1
ATOM 2055 C C . PHE A 1 260 ? 1.130 10.307 9.288 1.00 97.75 260 PHE A C 1
ATOM 2057 O O . PHE A 1 260 ? 2.144 10.395 9.994 1.00 97.75 260 PHE A O 1
ATOM 2064 N N . PRO A 1 261 ? 0.025 11.017 9.595 1.00 96.81 261 PRO A N 1
ATOM 2065 C CA . PRO A 1 261 ? 0.007 11.996 10.675 1.00 96.81 261 PRO A CA 1
ATOM 2066 C C . PRO A 1 261 ? 0.468 11.411 12.015 1.00 96.81 261 PRO A C 1
ATOM 2068 O O . PRO A 1 261 ? -0.109 10.456 12.528 1.00 96.81 261 PRO A O 1
ATOM 2071 N N . LYS A 1 262 ? 1.483 12.044 12.622 1.00 91.62 262 LYS A N 1
ATOM 2072 C CA . LYS A 1 262 ? 2.028 11.714 13.958 1.00 91.62 262 LYS A CA 1
ATOM 2073 C C . LYS A 1 262 ? 2.705 10.338 14.058 1.00 91.62 262 LYS A C 1
ATOM 2075 O O . LYS A 1 262 ? 3.133 9.976 15.155 1.00 91.62 262 LYS A O 1
ATOM 2080 N N . TYR A 1 263 ? 2.861 9.604 12.957 1.00 95.56 263 TYR A N 1
ATOM 2081 C CA . TYR A 1 263 ? 3.690 8.405 12.939 1.00 95.56 263 TYR A CA 1
ATOM 2082 C C . TYR A 1 263 ? 5.177 8.785 12.888 1.00 95.56 263 TYR A C 1
ATOM 2084 O O . TYR A 1 263 ? 5.583 9.682 12.153 1.00 95.56 263 TYR A O 1
ATOM 2092 N N . ASN A 1 264 ? 6.003 8.129 13.707 1.00 92.25 264 ASN A N 1
ATOM 2093 C CA . ASN A 1 264 ? 7.447 8.354 13.750 1.00 92.25 264 ASN A CA 1
ATOM 2094 C C . ASN A 1 264 ? 8.191 7.128 13.215 1.00 92.25 264 ASN A C 1
ATOM 2096 O O . ASN A 1 264 ? 8.785 6.368 13.979 1.00 92.25 264 ASN A O 1
ATOM 2100 N N . ALA A 1 265 ? 8.194 6.985 11.894 1.00 90.69 265 ALA A N 1
ATOM 2101 C CA . ALA A 1 265 ? 8.908 5.930 11.183 1.00 90.69 265 ALA A CA 1
ATOM 2102 C C . ALA A 1 265 ? 10.393 5.805 11.570 1.00 90.69 265 ALA A C 1
ATOM 2104 O O . ALA A 1 265 ? 10.931 4.704 11.659 1.00 90.69 265 ALA A O 1
ATOM 2105 N N . ASN A 1 266 ? 11.069 6.925 11.864 1.00 90.62 266 ASN A N 1
ATOM 2106 C CA . ASN A 1 266 ? 12.481 6.893 12.253 1.00 90.62 266 ASN A CA 1
ATOM 2107 C C . ASN A 1 266 ? 12.701 6.125 13.557 1.00 90.62 266 ASN A C 1
ATOM 2109 O O . ASN A 1 266 ? 13.753 5.513 13.722 1.00 90.62 266 ASN A O 1
ATOM 2113 N N . LYS A 1 267 ? 11.746 6.180 14.493 1.00 92.19 267 LYS A N 1
ATOM 2114 C CA . LYS A 1 267 ? 11.848 5.424 15.741 1.00 92.19 267 LYS A CA 1
ATOM 2115 C C . LYS A 1 267 ? 11.851 3.924 15.444 1.00 92.19 267 LYS A C 1
ATOM 2117 O O . LYS A 1 267 ? 12.784 3.243 15.853 1.00 92.19 267 LYS A O 1
ATOM 2122 N N . ASP A 1 268 ? 10.872 3.451 14.677 1.00 92.50 268 ASP A N 1
ATOM 2123 C CA . ASP A 1 268 ? 10.763 2.034 14.320 1.00 92.50 268 ASP A CA 1
ATOM 2124 C C . ASP A 1 268 ? 11.975 1.566 13.501 1.00 92.50 268 ASP A C 1
ATOM 2126 O O . ASP A 1 268 ? 12.492 0.471 13.722 1.00 92.50 268 ASP A O 1
ATOM 2130 N N . TYR A 1 269 ? 12.496 2.420 12.615 1.00 91.06 269 TYR A N 1
ATOM 2131 C CA . TYR A 1 269 ? 13.736 2.148 11.892 1.00 91.06 269 TYR A CA 1
ATOM 2132 C C . TYR A 1 269 ? 14.920 1.914 12.840 1.00 91.06 269 TYR A C 1
ATOM 2134 O O . TYR A 1 269 ? 15.633 0.919 12.710 1.00 91.06 269 TYR A O 1
ATOM 2142 N N . TRP A 1 270 ? 15.148 2.794 13.819 1.00 90.06 270 TRP A N 1
ATOM 2143 C CA . TRP A 1 270 ? 16.253 2.614 14.769 1.00 90.06 270 TRP A CA 1
ATOM 2144 C C . TRP A 1 270 ? 16.064 1.393 15.669 1.00 90.06 270 TRP A C 1
ATOM 2146 O O . TRP A 1 270 ? 17.043 0.718 15.975 1.00 90.06 270 TRP A O 1
ATOM 2156 N N . ASP A 1 271 ? 14.825 1.083 16.044 1.00 91.31 271 ASP A N 1
ATOM 2157 C CA . ASP A 1 271 ? 14.516 -0.056 16.911 1.00 91.31 271 ASP A CA 1
ATOM 2158 C C . ASP A 1 271 ? 14.670 -1.409 16.187 1.00 91.31 271 ASP A C 1
ATOM 2160 O O . ASP A 1 271 ? 14.864 -2.441 16.838 1.00 91.31 271 ASP A O 1
ATOM 2164 N N . HIS A 1 272 ? 14.613 -1.423 14.848 1.00 91.62 272 HIS A N 1
ATOM 2165 C CA . HIS A 1 272 ? 14.584 -2.662 14.063 1.00 91.62 272 HIS A CA 1
ATOM 2166 C C . HIS A 1 272 ? 15.678 -2.812 12.997 1.00 91.62 272 HIS A C 1
ATOM 2168 O O . HIS A 1 272 ? 15.878 -3.926 12.516 1.00 91.62 272 HIS A O 1
ATOM 2174 N N . SER A 1 273 ? 16.435 -1.771 12.657 1.00 84.56 273 SER A N 1
ATOM 2175 C CA . SER A 1 273 ? 17.458 -1.825 11.593 1.00 84.56 273 SER A CA 1
ATOM 2176 C C . SER A 1 273 ? 18.582 -2.840 11.842 1.00 84.56 273 SER A C 1
ATOM 2178 O O . SER A 1 273 ? 19.029 -3.486 10.897 1.00 84.56 273 SER A O 1
ATOM 2180 N N . ASP A 1 274 ? 18.986 -3.047 13.098 1.00 80.19 274 ASP A N 1
ATOM 2181 C CA . ASP A 1 274 ? 20.020 -4.025 13.477 1.00 80.19 274 ASP A CA 1
ATOM 2182 C C . ASP A 1 274 ? 19.475 -5.462 13.647 1.00 80.19 274 ASP A C 1
ATOM 2184 O O . ASP A 1 274 ? 20.215 -6.374 14.029 1.00 80.19 274 ASP A O 1
ATOM 2188 N N . THR A 1 275 ? 18.176 -5.689 13.414 1.00 82.75 275 THR A N 1
ATOM 2189 C CA . THR A 1 275 ? 17.573 -7.026 13.535 1.00 82.75 275 THR A CA 1
ATOM 2190 C C . THR A 1 275 ? 17.813 -7.882 12.287 1.00 82.75 275 THR A C 1
ATOM 2192 O O . THR A 1 275 ? 18.069 -7.370 11.201 1.00 82.75 275 THR A O 1
ATOM 2195 N N . ASP A 1 276 ? 17.773 -9.210 12.440 1.00 81.56 276 ASP A N 1
ATOM 2196 C CA . ASP A 1 276 ? 17.989 -10.143 11.325 1.00 81.56 276 ASP A CA 1
ATOM 2197 C C . ASP A 1 276 ? 16.882 -10.000 10.268 1.00 81.56 276 ASP A C 1
ATOM 2199 O O . ASP A 1 276 ? 15.698 -10.181 10.568 1.00 81.56 276 ASP A O 1
ATOM 2203 N N . SER A 1 277 ? 17.277 -9.727 9.021 1.00 83.31 277 SER A N 1
ATOM 2204 C CA . SER A 1 277 ? 16.365 -9.580 7.884 1.00 83.31 277 SER A CA 1
ATOM 2205 C C . SER A 1 277 ? 15.661 -10.880 7.490 1.00 83.31 277 SER A C 1
ATOM 2207 O O . SER A 1 277 ? 14.666 -10.841 6.774 1.00 83.31 277 SER A O 1
ATOM 2209 N N . ASN A 1 278 ? 16.123 -12.041 7.968 1.00 80.88 278 ASN A N 1
ATOM 2210 C CA . ASN A 1 278 ? 15.461 -13.328 7.731 1.00 80.88 278 ASN A CA 1
ATOM 2211 C C . ASN A 1 278 ? 14.292 -13.602 8.683 1.00 80.88 278 ASN A C 1
ATOM 2213 O O . ASN A 1 278 ? 13.552 -14.565 8.472 1.00 80.88 278 ASN A O 1
ATOM 2217 N N . ASN A 1 279 ? 14.121 -12.779 9.719 1.00 80.69 279 ASN A N 1
ATOM 2218 C CA . ASN A 1 279 ? 13.093 -12.950 10.736 1.00 80.69 279 ASN A CA 1
ATOM 2219 C C . ASN A 1 279 ? 11.791 -12.237 10.331 1.00 80.69 279 ASN A C 1
ATOM 2221 O O . ASN A 1 279 ? 11.455 -11.202 10.899 1.00 80.69 279 ASN A O 1
ATOM 2225 N N . TYR A 1 280 ? 11.074 -12.757 9.335 1.00 77.94 280 TYR A N 1
ATOM 2226 C CA . TYR A 1 280 ? 9.769 -12.254 8.882 1.00 77.94 280 TYR A CA 1
ATOM 2227 C C . TYR A 1 280 ? 8.817 -13.395 8.561 1.00 77.94 280 TYR A C 1
ATOM 2229 O O . TYR A 1 280 ? 9.312 -14.432 8.052 1.00 77.94 280 TYR A O 1
#